Protein AF-A0A933R6A9-F1 (afdb_monomer)

Foldseek 3Di:
DDFPDDAQAQVRQLVQQQPVDPVGVVRDFWGKHQADDDPVSVLWKWWWQFFKWFKWKKFKAPPAQFQDELQRVLCLQLVVDFWQQVGAGLVRHGDPTDGAQEEEEDPRYSSNVLSCVRSPDDPNDPDDHDNPHPDPPPPDSPPHSLLDDQADCPPDDPDPPDSPPVRRRYIYIHIQLSCVQDFDWHDPQDDPPRDDDPDPVDRDPGDTMGMYTYFYDNDPDRNDGHTDAQVCRQVVVRSRMTGMIIMHTQQLWNLDVQRSDDDDRDPDLQTHHDCDDSSVVVHVVSSVSWQQDLVPFDQDPVPRHTVCVVVCVVCVSSVIHGQDQDPRIRIDIDD

Radius of gyration: 21.78 Å; Cα contacts (8 Å, |Δi|>4): 688; chains: 1; bounding box: 50×46×64 Å

Sequence (335 aa):
MFVSATPTGSGAGVDALRVGQAQYNPAIDYARSSSGGNATRLAELTYWGFARDAIAVVTFGTRTNLCITQQQLKDVYSLAITNWNQLVDCTGTPYPAAPIIPWAMNSASGTNASFNAYIAPVSTATNGRKLNPVAPSAAVAPFENDVKPLLADTGPDLIANTADDEENNYIWWISYAAHATYPYVKNGCKDNIGTYSITSGTCTGGTLVTSNLAKVTSTATPTAGILPNPGSINDGTYPIFRTIYHVTRNTDADCRTPAGSSGTCTAGPEVAGTTLGKGGAVREFTEWLCRSSNAQQATNPVTGRNYRVDIGLAIQAEGFQIAPIVNGYRCEIQT

Structure (mmCIF, N/CA/C/O backbone):
data_AF-A0A933R6A9-F1
#
_entry.id   AF-A0A933R6A9-F1
#
loop_
_atom_site.group_PDB
_atom_site.id
_atom_site.type_symbol
_atom_site.label_atom_id
_atom_site.label_alt_id
_atom_site.label_comp_id
_atom_site.label_asym_id
_atom_site.label_entity_id
_atom_site.label_seq_id
_atom_site.pdbx_PDB_ins_code
_atom_site.Cartn_x
_atom_site.Cartn_y
_atom_site.Cartn_z
_atom_site.occupancy
_atom_site.B_iso_or_equiv
_atom_site.auth_seq_id
_atom_site.auth_comp_id
_atom_site.auth_asym_id
_atom_site.auth_atom_id
_atom_site.pdbx_PDB_model_num
ATOM 1 N N . MET A 1 1 ? 13.459 -17.380 -12.713 1.00 38.78 1 MET A N 1
ATOM 2 C CA . MET A 1 1 ? 14.252 -16.416 -11.922 1.00 38.78 1 MET A CA 1
ATOM 3 C C . MET A 1 1 ? 13.977 -16.730 -10.462 1.00 38.78 1 MET A C 1
ATOM 5 O O . MET A 1 1 ? 12.827 -16.635 -10.063 1.00 38.78 1 MET A O 1
ATOM 9 N N . PHE A 1 2 ? 14.962 -17.228 -9.715 1.00 32.34 2 PHE A N 1
ATOM 10 C CA . PHE A 1 2 ? 14.795 -17.528 -8.289 1.00 32.34 2 PHE A CA 1
ATOM 11 C C . PHE A 1 2 ? 15.251 -16.310 -7.483 1.00 32.34 2 PHE A C 1
ATOM 13 O O . PHE A 1 2 ? 16.361 -15.825 -7.694 1.00 32.34 2 PHE A O 1
ATOM 20 N N . VAL A 1 3 ? 14.388 -15.793 -6.608 1.00 46.97 3 VAL A N 1
ATOM 21 C CA . VAL A 1 3 ? 14.706 -14.676 -5.709 1.00 46.97 3 VAL A CA 1
ATOM 22 C C . VAL A 1 3 ? 15.338 -15.276 -4.451 1.00 46.97 3 VAL A C 1
ATOM 24 O O . VAL A 1 3 ? 14.648 -15.923 -3.671 1.00 46.97 3 VAL A O 1
ATOM 27 N N . SER A 1 4 ? 16.656 -15.131 -4.288 1.00 47.66 4 SER A N 1
ATOM 28 C CA . SER A 1 4 ? 17.422 -15.707 -3.167 1.00 47.66 4 SER A CA 1
ATOM 29 C C . SER A 1 4 ? 17.313 -14.893 -1.872 1.00 47.66 4 SER A C 1
ATOM 31 O O . SER A 1 4 ? 17.538 -15.432 -0.791 1.00 47.66 4 SER A O 1
ATOM 33 N N . ALA A 1 5 ? 16.949 -13.612 -1.969 1.00 62.44 5 ALA A N 1
ATOM 34 C CA . ALA A 1 5 ? 16.709 -12.728 -0.836 1.00 62.44 5 ALA A CA 1
ATOM 35 C C . ALA A 1 5 ? 15.711 -11.625 -1.214 1.00 62.44 5 ALA A C 1
ATOM 37 O O . ALA A 1 5 ? 15.778 -11.060 -2.307 1.00 62.44 5 ALA A O 1
ATOM 38 N N . THR A 1 6 ? 14.801 -11.298 -0.296 1.00 67.44 6 THR A N 1
ATOM 39 C CA . THR A 1 6 ? 13.832 -10.204 -0.445 1.00 67.44 6 THR A CA 1
ATOM 40 C C . THR A 1 6 ? 14.209 -9.043 0.475 1.00 67.44 6 THR A C 1
ATOM 42 O O . THR A 1 6 ? 14.450 -9.279 1.662 1.00 67.44 6 THR A O 1
ATOM 45 N N . PRO A 1 7 ? 14.232 -7.791 -0.011 1.00 68.06 7 PRO A N 1
ATOM 46 C CA . PRO A 1 7 ? 14.437 -6.635 0.853 1.00 68.06 7 PRO A CA 1
ATOM 47 C C . PRO A 1 7 ? 13.372 -6.533 1.952 1.00 68.06 7 PRO A C 1
ATOM 49 O O . PRO A 1 7 ? 12.200 -6.815 1.721 1.00 68.06 7 PRO A O 1
ATOM 52 N N . THR A 1 8 ? 13.764 -6.068 3.140 1.00 72.69 8 THR A N 1
ATOM 53 C CA . THR A 1 8 ? 12.897 -5.963 4.333 1.00 72.69 8 THR A CA 1
ATOM 54 C C . THR A 1 8 ? 11.938 -4.762 4.320 1.00 72.69 8 THR A C 1
ATOM 56 O O . THR A 1 8 ? 11.262 -4.489 5.311 1.00 72.69 8 THR A O 1
ATOM 59 N N . GLY A 1 9 ? 11.861 -4.031 3.206 1.00 79.12 9 GLY A N 1
ATOM 60 C CA . GLY A 1 9 ? 10.990 -2.872 3.032 1.00 79.12 9 GLY A CA 1
ATOM 61 C C . GLY A 1 9 ? 11.275 -2.115 1.735 1.00 79.12 9 GLY A C 1
ATOM 62 O O . GLY A 1 9 ? 12.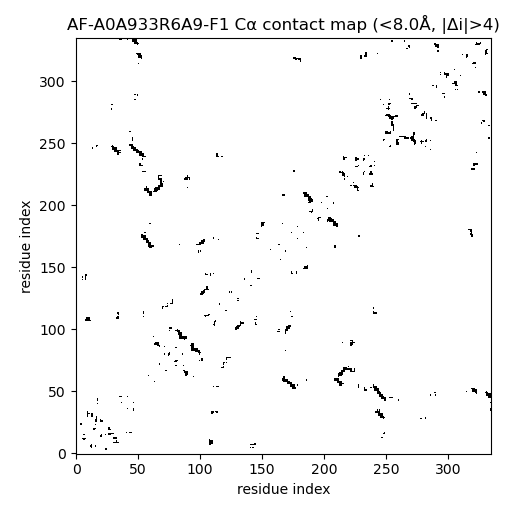305 -2.329 1.090 1.00 79.12 9 GLY A O 1
ATOM 63 N N . SER A 1 10 ? 10.372 -1.199 1.368 1.00 87.25 10 SER A N 1
ATOM 64 C CA . SER A 1 10 ? 10.492 -0.382 0.146 1.00 87.25 10 SER A CA 1
ATOM 65 C C . SER A 1 10 ? 11.802 0.411 0.110 1.00 87.25 10 SER A C 1
ATOM 67 O O . SER A 1 10 ? 12.501 0.397 -0.897 1.00 87.25 10 SER A O 1
ATOM 69 N N . GLY A 1 11 ? 12.185 1.042 1.229 1.00 86.50 11 GLY A N 1
ATOM 70 C CA . GLY A 1 11 ? 13.437 1.797 1.319 1.00 86.50 11 GLY A CA 1
ATOM 71 C C . GLY A 1 11 ? 14.672 0.925 1.087 1.00 86.50 11 GLY A C 1
ATOM 72 O O . GLY A 1 11 ? 15.512 1.275 0.264 1.00 86.50 11 GLY A O 1
ATOM 73 N N . ALA A 1 12 ? 14.736 -0.240 1.739 1.00 85.06 12 ALA A N 1
ATOM 74 C CA . ALA A 1 12 ? 15.847 -1.177 1.588 1.00 85.06 12 ALA A CA 1
ATOM 75 C C . ALA A 1 12 ? 15.957 -1.719 0.155 1.00 85.06 12 ALA A C 1
ATOM 77 O O . ALA A 1 12 ? 17.061 -1.828 -0.367 1.00 85.06 12 ALA A O 1
ATOM 78 N N . GLY A 1 13 ? 14.827 -2.024 -0.496 1.00 88.62 13 GLY A N 1
ATOM 79 C CA . GLY A 1 13 ? 14.814 -2.490 -1.885 1.00 88.62 13 GLY A CA 1
ATOM 80 C C . GLY A 1 13 ? 15.262 -1.413 -2.869 1.00 88.62 13 GLY A C 1
ATOM 81 O O . GLY A 1 13 ? 16.084 -1.672 -3.740 1.00 88.62 13 GLY A O 1
ATOM 82 N N . VAL A 1 14 ? 14.784 -0.182 -2.697 1.00 91.50 14 VAL A N 1
ATOM 83 C CA . VAL A 1 14 ? 15.220 0.955 -3.515 1.00 91.50 14 VAL A CA 1
ATOM 84 C C . VAL A 1 14 ? 16.711 1.235 -3.324 1.00 91.50 14 VAL A C 1
ATOM 86 O O . VAL A 1 14 ? 17.431 1.408 -4.305 1.00 91.50 14 VAL A O 1
ATOM 89 N N . ASP A 1 15 ? 17.204 1.242 -2.085 1.00 89.94 15 ASP A N 1
ATOM 90 C CA . ASP A 1 15 ? 18.621 1.490 -1.819 1.00 89.94 15 ASP A CA 1
ATOM 91 C C . ASP A 1 15 ? 19.497 0.347 -2.348 1.00 89.94 15 ASP A C 1
ATOM 93 O O . ASP A 1 15 ? 20.552 0.608 -2.922 1.00 89.94 15 ASP A O 1
ATOM 97 N N . ALA A 1 16 ? 19.040 -0.905 -2.249 1.00 90.38 16 ALA A N 1
ATOM 98 C CA . ALA A 1 16 ? 19.712 -2.062 -2.833 1.00 90.38 16 ALA A CA 1
ATOM 99 C C . ALA A 1 16 ? 19.869 -1.955 -4.355 1.00 90.38 16 ALA A C 1
ATOM 101 O O . ALA A 1 16 ? 20.940 -2.273 -4.878 1.00 90.38 16 ALA A O 1
ATOM 102 N N . LEU A 1 17 ? 18.834 -1.470 -5.049 1.00 92.38 17 LEU A N 1
ATOM 103 C CA . LEU A 1 17 ? 18.854 -1.245 -6.494 1.00 92.38 17 LEU A CA 1
ATOM 104 C C . LEU A 1 17 ? 19.854 -0.145 -6.859 1.00 92.38 17 LEU A C 1
ATOM 106 O O . LEU A 1 17 ? 20.632 -0.304 -7.805 1.00 92.38 17 LEU A O 1
ATOM 110 N N . ARG A 1 18 ? 19.829 0.942 -6.079 1.00 92.56 18 ARG A N 1
ATOM 111 C CA . ARG A 1 18 ? 20.611 2.162 -6.279 1.00 92.56 18 ARG A CA 1
ATOM 112 C C . ARG A 1 18 ? 22.109 1.945 -6.092 1.00 92.56 18 ARG A C 1
ATOM 114 O O . ARG A 1 18 ? 22.886 2.289 -6.972 1.00 92.56 18 ARG A O 1
ATOM 121 N N . VAL A 1 19 ? 22.515 1.368 -4.957 1.00 88.25 19 VAL A N 1
ATOM 122 C CA . VAL A 1 19 ? 23.942 1.237 -4.603 1.00 88.25 19 VAL A CA 1
ATOM 123 C C . VAL A 1 19 ? 24.539 -0.126 -4.949 1.00 88.25 19 VAL A C 1
ATOM 125 O O . VAL A 1 19 ? 25.729 -0.329 -4.734 1.00 88.25 19 VAL A O 1
ATOM 128 N N . GLY A 1 20 ? 23.734 -1.069 -5.454 1.00 81.44 20 GLY A N 1
ATOM 129 C CA . GLY A 1 20 ? 24.197 -2.417 -5.793 1.00 81.44 20 GLY A CA 1
ATOM 130 C C . GLY A 1 20 ? 24.678 -3.187 -4.562 1.00 81.44 20 GLY A C 1
ATOM 131 O O . GLY A 1 20 ? 25.842 -3.569 -4.472 1.00 81.44 20 GLY A O 1
ATOM 132 N N . GLN A 1 21 ? 23.798 -3.392 -3.577 1.00 76.94 21 GLN A N 1
ATOM 133 C CA . GLN A 1 21 ? 24.194 -4.031 -2.318 1.00 76.94 21 GLN A CA 1
ATOM 134 C C . GLN A 1 21 ? 24.579 -5.507 -2.509 1.00 76.94 21 GLN A C 1
ATOM 136 O O . GLN A 1 21 ? 23.759 -6.318 -2.934 1.00 76.94 21 GLN A O 1
ATOM 141 N N . ALA A 1 22 ? 25.799 -5.863 -2.089 1.00 69.94 22 ALA A N 1
ATOM 142 C CA . ALA A 1 22 ? 26.376 -7.207 -2.226 1.00 69.94 22 ALA A CA 1
ATOM 143 C C . ALA A 1 22 ? 25.563 -8.329 -1.553 1.00 69.94 22 ALA A C 1
ATOM 145 O O . ALA A 1 22 ? 25.694 -9.491 -1.930 1.00 69.94 22 ALA A O 1
ATOM 146 N N . GLN A 1 23 ? 24.718 -7.991 -0.571 1.00 70.31 23 GLN A N 1
ATOM 147 C CA . GLN A 1 23 ? 23.845 -8.956 0.107 1.00 70.31 23 GLN A CA 1
ATOM 148 C C . GLN A 1 23 ? 22.752 -9.539 -0.804 1.00 70.31 23 GLN A C 1
ATOM 150 O O . GLN A 1 23 ? 22.206 -10.595 -0.497 1.00 70.31 23 GLN A O 1
ATOM 155 N N . TYR A 1 24 ? 22.449 -8.887 -1.930 1.00 69.38 24 TYR A N 1
ATOM 156 C CA . TYR A 1 24 ? 21.574 -9.436 -2.961 1.00 69.38 24 TYR A CA 1
ATOM 157 C C . TYR A 1 24 ? 22.454 -9.964 -4.093 1.00 69.38 24 TYR A C 1
ATOM 159 O O . TYR A 1 24 ? 23.029 -9.189 -4.856 1.00 69.38 24 TYR A O 1
ATOM 167 N N . ASN A 1 25 ? 22.599 -11.289 -4.167 1.00 68.69 25 ASN A N 1
ATOM 168 C CA . ASN A 1 25 ? 23.347 -11.965 -5.223 1.00 68.69 25 ASN A CA 1
ATOM 169 C C . ASN A 1 25 ? 22.438 -12.978 -5.956 1.00 68.69 25 ASN A C 1
ATOM 171 O O . ASN A 1 25 ? 21.996 -13.951 -5.330 1.00 68.69 25 ASN A O 1
ATOM 175 N N . PRO A 1 26 ? 22.157 -12.780 -7.261 1.00 73.88 26 PRO A N 1
ATOM 176 C CA . PRO A 1 26 ? 22.602 -11.648 -8.083 1.00 73.88 26 PRO A CA 1
ATOM 177 C C . PRO A 1 26 ? 22.001 -10.313 -7.617 1.00 73.88 26 PRO A C 1
ATOM 179 O O . PRO A 1 26 ? 20.958 -10.292 -6.964 1.00 73.88 26 PRO A O 1
ATOM 182 N N . ALA A 1 27 ? 22.667 -9.206 -7.965 1.00 82.25 27 ALA A N 1
ATOM 183 C CA . ALA A 1 27 ? 22.147 -7.864 -7.712 1.00 82.25 27 ALA A CA 1
ATOM 184 C C . ALA A 1 27 ? 20.741 -7.714 -8.306 1.00 82.25 27 ALA A C 1
ATOM 186 O O . ALA A 1 27 ? 20.456 -8.264 -9.373 1.00 82.25 27 ALA A O 1
ATOM 187 N N . ILE A 1 28 ? 19.878 -6.964 -7.619 1.00 88.38 28 ILE A N 1
ATOM 188 C CA . ILE A 1 28 ? 18.510 -6.743 -8.085 1.00 88.38 28 ILE A CA 1
ATOM 189 C C . ILE A 1 28 ? 18.490 -5.827 -9.315 1.00 88.38 28 ILE A C 1
ATOM 191 O O . ILE A 1 28 ? 19.252 -4.857 -9.412 1.00 88.38 28 ILE A O 1
ATOM 195 N N . ASP A 1 29 ? 17.605 -6.160 -10.251 1.00 91.31 29 ASP A N 1
ATOM 196 C CA . ASP A 1 29 ? 17.470 -5.475 -11.540 1.00 91.31 29 ASP A CA 1
ATOM 197 C C . ASP A 1 29 ? 16.372 -4.392 -11.510 1.00 91.31 29 ASP A C 1
ATOM 199 O O . ASP A 1 29 ? 16.408 -3.435 -12.275 1.00 91.31 29 ASP A O 1
ATOM 203 N N . TYR A 1 30 ? 15.425 -4.505 -10.578 1.00 93.00 30 TYR A N 1
ATOM 204 C CA . TYR A 1 30 ? 14.408 -3.501 -10.268 1.00 93.00 30 TYR A CA 1
ATOM 205 C C . TYR A 1 30 ? 13.968 -3.649 -8.806 1.00 93.00 30 TYR A C 1
ATOM 207 O O . TYR A 1 30 ? 14.282 -4.642 -8.145 1.00 93.00 30 TYR A O 1
ATOM 215 N N . ALA A 1 31 ? 13.220 -2.673 -8.297 1.00 92.50 31 ALA A N 1
ATOM 216 C CA . ALA A 1 31 ? 12.625 -2.714 -6.966 1.00 92.50 31 ALA A CA 1
ATOM 217 C C . ALA A 1 31 ? 11.119 -2.426 -7.019 1.00 92.50 31 ALA A C 1
ATOM 219 O O . ALA A 1 31 ? 10.608 -1.849 -7.976 1.00 92.50 31 ALA A O 1
ATOM 220 N N . ARG A 1 32 ? 10.400 -2.826 -5.968 1.00 91.75 32 ARG A N 1
ATOM 221 C CA . ARG A 1 32 ? 9.026 -2.385 -5.701 1.00 91.75 32 ARG A CA 1
ATOM 222 C C . ARG A 1 32 ? 9.060 -1.394 -4.548 1.00 91.75 32 ARG A C 1
ATOM 224 O O . ARG A 1 32 ? 9.725 -1.652 -3.545 1.00 91.75 32 ARG A O 1
ATOM 231 N N . SER A 1 33 ? 8.317 -0.302 -4.663 1.00 91.56 33 SER A N 1
ATOM 232 C CA . SER A 1 33 ? 8.183 0.681 -3.590 1.00 91.56 33 SER A CA 1
ATOM 233 C C . SER A 1 33 ? 6.729 1.081 -3.403 1.00 91.56 33 SER A C 1
ATOM 235 O O . SER A 1 33 ? 6.029 1.325 -4.375 1.00 91.56 33 SER A O 1
ATOM 237 N N . SER A 1 34 ? 6.269 1.190 -2.162 1.00 91.06 34 SER A N 1
ATOM 238 C CA . SER A 1 34 ? 4.959 1.769 -1.838 1.00 91.06 34 SER A CA 1
ATOM 239 C C . SER A 1 34 ? 5.055 3.240 -1.410 1.00 91.06 34 SER A C 1
ATOM 241 O O . SER A 1 34 ? 4.106 3.798 -0.865 1.00 91.06 34 SER A O 1
ATOM 243 N N . SER A 1 35 ? 6.234 3.841 -1.573 1.00 89.19 35 SER A N 1
ATOM 244 C CA . SER A 1 35 ? 6.516 5.250 -1.310 1.00 89.19 35 SER A CA 1
ATOM 245 C C . SER A 1 35 ? 7.206 5.871 -2.519 1.00 89.19 35 SER A C 1
ATOM 247 O O . SER A 1 35 ? 8.040 5.215 -3.151 1.00 89.19 35 SER A O 1
ATOM 249 N N . GLY A 1 36 ? 6.910 7.136 -2.802 1.00 90.69 36 GLY A N 1
ATOM 250 C CA . GLY A 1 36 ? 7.624 7.881 -3.832 1.00 90.69 36 GLY A CA 1
ATOM 251 C C . GLY A 1 36 ? 9.112 8.077 -3.508 1.00 90.69 36 GLY A C 1
ATOM 252 O O . GLY A 1 36 ? 9.545 7.972 -2.355 1.00 90.69 36 GLY A O 1
ATOM 253 N N . GLY A 1 37 ? 9.902 8.367 -4.538 1.00 90.19 37 GLY A N 1
ATOM 254 C CA . GLY A 1 37 ? 11.287 8.802 -4.428 1.00 90.19 37 GLY A CA 1
ATOM 255 C C . GLY A 1 37 ? 11.395 10.216 -3.858 1.00 90.19 37 GLY A C 1
ATOM 256 O O . GLY A 1 37 ? 10.521 11.056 -4.063 1.00 90.19 37 GLY A O 1
ATOM 257 N N . ASN A 1 38 ? 12.484 10.478 -3.135 1.00 90.94 38 ASN A N 1
ATOM 258 C CA . ASN A 1 38 ? 12.917 11.836 -2.799 1.00 90.94 38 ASN A CA 1
ATOM 259 C C . ASN A 1 38 ? 13.821 12.391 -3.916 1.00 90.94 38 ASN A C 1
ATOM 261 O O . ASN A 1 38 ? 14.215 11.644 -4.809 1.00 90.94 38 ASN A O 1
ATOM 265 N N . ALA A 1 39 ? 14.202 13.670 -3.839 1.00 90.12 39 ALA A N 1
ATOM 266 C CA . ALA A 1 39 ? 15.017 14.323 -4.871 1.00 90.12 39 ALA A CA 1
ATOM 267 C C . ALA A 1 39 ? 16.311 13.555 -5.215 1.00 90.12 39 ALA A C 1
ATOM 269 O O . ALA A 1 39 ? 16.644 13.401 -6.386 1.00 90.12 39 ALA A O 1
ATOM 270 N N . THR A 1 40 ? 17.011 13.011 -4.213 1.00 91.12 40 THR A N 1
ATOM 271 C CA . THR A 1 40 ? 18.221 12.201 -4.430 1.00 91.12 40 THR A CA 1
ATOM 272 C C . THR A 1 40 ? 17.919 10.922 -5.210 1.00 91.12 40 THR A C 1
ATOM 274 O O . THR A 1 40 ? 18.627 10.592 -6.151 1.00 91.12 40 THR A O 1
ATOM 277 N N . ARG A 1 41 ? 16.855 10.198 -4.848 1.00 92.50 41 ARG A N 1
ATOM 278 C CA . ARG A 1 41 ? 16.468 8.954 -5.530 1.00 92.50 41 ARG A CA 1
ATOM 279 C C . ARG A 1 41 ? 15.942 9.215 -6.938 1.00 92.50 41 ARG A C 1
ATOM 281 O O . ARG A 1 41 ? 16.262 8.439 -7.825 1.00 92.50 41 ARG A O 1
ATOM 288 N N . LEU A 1 42 ? 15.186 10.290 -7.150 1.00 91.19 42 LEU A N 1
ATOM 289 C CA . LEU A 1 42 ? 14.643 10.663 -8.465 1.00 91.19 42 LEU A CA 1
ATOM 290 C C . LEU A 1 42 ? 15.732 11.120 -9.451 1.00 91.19 42 LEU A C 1
ATOM 292 O O . LEU A 1 42 ? 15.557 11.025 -10.664 1.00 91.19 42 LEU A O 1
ATOM 296 N N . ALA A 1 43 ? 16.894 11.554 -8.953 1.00 90.44 43 ALA A N 1
ATOM 297 C CA . ALA A 1 43 ? 18.050 11.827 -9.803 1.00 90.44 43 ALA A CA 1
ATOM 298 C C . ALA A 1 43 ? 18.669 10.549 -10.410 1.00 90.44 43 ALA A C 1
ATOM 300 O O . ALA A 1 43 ? 19.255 10.610 -11.488 1.00 90.44 43 ALA A O 1
ATOM 301 N N . GLU A 1 44 ? 18.533 9.397 -9.742 1.00 92.50 44 GLU A N 1
ATOM 302 C CA . GLU A 1 44 ? 19.213 8.136 -10.094 1.00 92.50 44 GLU A CA 1
ATOM 303 C C . GLU A 1 44 ? 18.250 7.033 -10.572 1.00 92.50 44 GLU A C 1
ATOM 305 O O . GLU A 1 44 ? 18.658 6.072 -11.222 1.00 92.50 44 GLU A O 1
ATOM 310 N N . LEU A 1 45 ? 16.967 7.138 -10.236 1.00 94.81 45 LEU A N 1
ATOM 311 C CA . LEU A 1 45 ? 15.972 6.090 -10.428 1.00 94.81 45 LEU A CA 1
ATOM 312 C C . LEU A 1 45 ? 14.685 6.669 -11.008 1.00 94.81 45 LEU A C 1
ATOM 314 O O . LEU A 1 45 ? 14.326 7.812 -10.726 1.00 94.81 45 LEU A O 1
ATOM 318 N N . THR A 1 46 ? 13.945 5.833 -11.726 1.00 94.38 46 THR A N 1
ATOM 319 C CA . THR A 1 46 ? 12.628 6.172 -12.270 1.00 94.38 46 THR A CA 1
ATOM 320 C C . THR A 1 46 ? 11.552 5.366 -11.543 1.00 94.38 46 THR A C 1
ATOM 322 O O . THR A 1 46 ? 11.714 4.170 -11.299 1.00 94.38 46 THR A O 1
ATOM 325 N N . TYR A 1 47 ? 10.466 6.035 -11.147 1.00 94.62 47 TYR A N 1
ATOM 326 C CA . TYR A 1 47 ? 9.367 5.465 -10.363 1.00 94.62 47 TYR A CA 1
ATOM 327 C C . TYR A 1 47 ? 8.114 5.366 -11.232 1.00 94.62 47 TYR A C 1
ATOM 329 O O . TYR A 1 47 ? 7.485 6.373 -11.551 1.00 94.62 47 TYR A O 1
ATOM 337 N N . TRP A 1 48 ? 7.739 4.138 -11.579 1.00 94.25 48 TRP A N 1
ATOM 338 C CA . TRP A 1 48 ? 6.614 3.811 -12.450 1.00 94.25 48 TRP A CA 1
ATOM 339 C C . TRP A 1 48 ? 5.431 3.321 -11.616 1.00 94.25 48 TRP A C 1
ATOM 341 O O . TRP A 1 48 ? 5.383 2.159 -11.207 1.00 94.25 48 TRP A O 1
ATOM 351 N N . GLY A 1 49 ? 4.484 4.206 -11.314 1.00 94.19 49 GLY A N 1
ATOM 352 C CA . GLY A 1 49 ? 3.294 3.885 -10.530 1.00 94.19 49 GLY A CA 1
ATOM 353 C C . GLY A 1 49 ? 2.340 2.977 -11.297 1.00 94.19 49 GLY A C 1
ATOM 354 O O . GLY A 1 49 ? 1.520 3.474 -12.058 1.00 94.19 49 GLY A O 1
ATOM 355 N N . PHE A 1 50 ? 2.444 1.659 -11.124 1.00 93.00 50 PHE A N 1
ATOM 356 C CA . PHE A 1 50 ? 1.708 0.669 -11.928 1.00 93.00 50 PHE A CA 1
ATOM 357 C C . PHE A 1 50 ? 0.408 0.186 -11.269 1.00 93.00 50 PHE A C 1
ATOM 359 O O . PHE A 1 50 ? -0.474 -0.361 -11.938 1.00 93.00 50 PHE A O 1
ATOM 366 N N . ALA A 1 51 ? 0.287 0.374 -9.956 1.00 95.06 51 ALA A N 1
ATOM 367 C CA . ALA A 1 51 ? -0.871 -0.022 -9.172 1.00 95.06 51 ALA A CA 1
ATOM 368 C C . ALA A 1 51 ? -1.149 0.987 -8.050 1.00 95.06 51 ALA A C 1
ATOM 370 O O . ALA A 1 51 ? -0.324 1.844 -7.732 1.00 95.06 51 ALA A O 1
ATOM 371 N N . ARG A 1 52 ? -2.323 0.871 -7.442 1.00 95.06 52 ARG A N 1
ATOM 372 C CA . ARG A 1 52 ? -2.772 1.612 -6.270 1.00 95.06 52 ARG A CA 1
ATOM 373 C C . ARG A 1 52 ? -3.145 0.643 -5.163 1.00 95.06 52 ARG A C 1
ATOM 375 O O . ARG A 1 52 ? -3.604 -0.470 -5.409 1.00 95.06 52 ARG A O 1
ATOM 382 N N . ASP A 1 53 ? -2.957 1.098 -3.942 1.00 95.75 53 ASP A N 1
ATOM 383 C CA . ASP A 1 53 ? -3.346 0.406 -2.723 1.00 95.75 53 ASP A CA 1
ATOM 384 C C . ASP A 1 53 ? -3.947 1.424 -1.750 1.00 95.75 53 ASP A C 1
ATOM 386 O O . ASP A 1 53 ? -3.781 2.635 -1.917 1.00 95.75 53 ASP A O 1
ATOM 390 N N . ALA A 1 54 ? -4.612 0.938 -0.712 1.00 95.62 54 ALA A N 1
ATOM 391 C CA . ALA A 1 54 ? -5.013 1.740 0.433 1.00 95.62 54 ALA A CA 1
ATOM 392 C C . ALA A 1 54 ? -4.307 1.283 1.702 1.00 95.62 54 ALA A C 1
ATOM 394 O O . ALA A 1 54 ? -3.867 0.144 1.820 1.00 95.62 54 ALA A O 1
ATOM 395 N N . ILE A 1 55 ? -4.244 2.182 2.677 1.00 94.75 55 ILE A N 1
ATOM 396 C CA . ILE A 1 55 ? -3.967 1.822 4.059 1.00 94.75 55 ILE A CA 1
ATOM 397 C C . ILE A 1 55 ? -5.308 1.629 4.760 1.00 94.75 55 ILE A C 1
ATOM 399 O O . ILE A 1 55 ? -5.995 2.591 5.112 1.00 94.75 55 ILE A O 1
ATOM 403 N N . ALA A 1 56 ? -5.702 0.375 4.926 1.00 94.88 56 ALA A N 1
ATOM 404 C CA . ALA A 1 56 ? -6.863 0.005 5.711 1.00 94.88 56 ALA A CA 1
ATOM 405 C C . ALA A 1 56 ? -6.578 0.245 7.195 1.00 94.88 56 ALA A C 1
ATOM 407 O O . ALA A 1 56 ? -5.532 -0.159 7.696 1.00 94.88 56 ALA A O 1
ATOM 408 N N . VAL A 1 57 ? -7.522 0.866 7.900 1.00 94.88 57 VAL A N 1
ATOM 409 C CA . VAL A 1 57 ? -7.537 0.893 9.367 1.00 94.88 57 VAL A CA 1
ATOM 410 C C . VAL A 1 57 ? -8.382 -0.278 9.843 1.00 94.88 57 VAL A C 1
ATOM 412 O O . VAL A 1 57 ? -9.484 -0.502 9.340 1.00 94.88 57 VAL A O 1
ATOM 415 N N . VAL A 1 58 ? -7.856 -1.028 10.803 1.00 92.62 58 VAL A N 1
ATOM 416 C CA . VAL A 1 58 ? -8.413 -2.301 11.245 1.00 92.62 58 VAL A CA 1
ATOM 417 C C . VAL A 1 58 ? -8.622 -2.287 12.753 1.00 92.62 58 VAL A C 1
ATOM 419 O O . VAL A 1 58 ? -7.726 -1.924 13.515 1.00 92.62 58 VAL A O 1
ATOM 422 N N . THR A 1 59 ? -9.802 -2.713 13.182 1.00 91.81 59 THR A N 1
ATOM 423 C CA . THR A 1 59 ? -10.141 -3.021 14.578 1.00 91.81 59 THR A CA 1
ATOM 424 C C . THR A 1 59 ? -10.415 -4.515 14.724 1.00 91.81 59 THR A C 1
ATOM 426 O O . THR A 1 59 ? -10.484 -5.236 13.729 1.00 91.81 59 THR A O 1
ATOM 429 N N . PHE A 1 60 ? -10.572 -5.004 15.953 1.00 86.12 60 PHE A N 1
ATOM 430 C CA . PHE A 1 60 ? -10.728 -6.435 16.219 1.00 86.12 60 PHE A CA 1
ATOM 431 C C . PHE A 1 60 ? -11.989 -6.755 17.026 1.00 86.12 60 PHE A C 1
ATOM 433 O O . PHE A 1 60 ? -12.467 -5.952 17.833 1.00 86.12 60 PHE A O 1
ATOM 440 N N . GLY A 1 61 ? -12.537 -7.945 16.784 1.00 84.88 61 GLY A N 1
ATOM 441 C CA . GLY A 1 61 ? -13.635 -8.522 17.551 1.00 84.88 61 GLY A CA 1
ATOM 442 C C . GLY A 1 61 ? -14.962 -7.804 17.362 1.00 84.88 61 GLY A C 1
ATOM 443 O O . GLY A 1 61 ? -15.422 -7.618 16.239 1.00 84.88 61 GLY A O 1
ATOM 444 N N . THR A 1 62 ? -15.601 -7.397 18.460 1.00 87.44 62 THR A N 1
ATOM 445 C CA . THR A 1 62 ? -16.946 -6.789 18.435 1.00 87.44 62 THR A CA 1
ATOM 446 C C . THR A 1 62 ? -16.962 -5.329 17.974 1.00 87.44 62 THR A C 1
ATOM 448 O O . THR A 1 62 ? -18.032 -4.757 17.759 1.00 87.44 62 THR A O 1
ATOM 451 N N . ARG A 1 63 ? -15.791 -4.710 17.780 1.00 90.94 63 ARG A N 1
ATOM 452 C CA . ARG A 1 63 ? -15.658 -3.312 17.349 1.00 90.94 63 ARG A CA 1
ATOM 453 C C . ARG A 1 63 ? -15.854 -3.179 15.849 1.00 90.94 63 ARG A C 1
ATOM 455 O O . ARG A 1 63 ? -14.894 -3.088 15.090 1.00 90.94 63 ARG A O 1
ATOM 462 N N . THR A 1 64 ? -17.111 -3.183 15.435 1.00 93.31 64 THR A N 1
ATOM 463 C CA . THR A 1 64 ? -17.534 -3.053 14.037 1.00 93.31 64 THR A CA 1
ATOM 464 C C . THR A 1 64 ? -17.999 -1.629 13.736 1.00 93.31 64 THR A C 1
ATOM 466 O O . THR A 1 64 ? -18.299 -0.869 14.654 1.00 93.31 64 THR A O 1
ATOM 469 N N . ASN A 1 65 ? -18.071 -1.260 12.451 1.00 94.81 65 ASN A N 1
ATOM 470 C CA . ASN A 1 65 ? -18.638 0.015 11.984 1.00 94.81 65 ASN A CA 1
ATOM 471 C C . ASN A 1 65 ? -17.967 1.279 12.569 1.00 94.81 65 ASN A C 1
ATOM 473 O O . ASN A 1 65 ? -18.626 2.305 12.739 1.00 94.81 65 ASN A O 1
ATOM 477 N N . LEU A 1 66 ? -16.662 1.218 12.859 1.00 96.38 66 LEU A N 1
ATOM 478 C CA . LEU A 1 66 ? -15.903 2.394 13.291 1.00 96.38 66 LEU A CA 1
ATOM 479 C C . LEU A 1 66 ? -15.867 3.399 12.146 1.00 96.38 66 LEU A C 1
ATOM 481 O O . LEU A 1 66 ? -15.455 3.049 11.042 1.00 96.38 66 LEU A O 1
ATOM 485 N N . CYS A 1 67 ? -16.251 4.641 12.419 1.00 95.75 67 CYS A N 1
ATOM 486 C CA . CYS A 1 67 ? -15.929 5.762 11.557 1.00 95.75 67 CYS A CA 1
ATOM 487 C C . CYS A 1 67 ? -14.942 6.665 12.287 1.00 95.75 67 CYS A C 1
ATOM 489 O O . CYS A 1 67 ? -15.202 7.106 13.403 1.00 95.75 67 CYS A O 1
ATOM 491 N N . ILE A 1 68 ? -13.805 6.936 11.658 1.00 96.62 68 ILE A N 1
ATOM 492 C CA . ILE A 1 68 ? -12.714 7.663 12.296 1.00 96.62 68 ILE A CA 1
ATOM 493 C C . ILE A 1 68 ? -12.187 8.767 11.381 1.00 96.62 68 ILE A C 1
ATOM 495 O O . ILE A 1 68 ? -12.016 8.577 10.173 1.00 96.62 68 ILE A O 1
ATOM 499 N N . THR A 1 69 ? -11.961 9.947 11.953 1.00 96.38 69 THR A N 1
ATOM 500 C CA . THR A 1 69 ? -11.344 11.069 11.238 1.00 96.38 69 THR A CA 1
ATOM 501 C C . THR A 1 69 ? -9.821 10.947 11.241 1.00 96.38 69 THR A C 1
ATOM 503 O O . THR A 1 69 ? -9.232 10.275 12.092 1.00 96.38 69 THR A O 1
ATOM 506 N N . GLN A 1 70 ? -9.159 11.665 10.333 1.00 95.06 70 GLN A N 1
ATOM 507 C CA . GLN A 1 70 ? -7.700 11.826 10.344 1.00 95.06 70 GLN A CA 1
ATOM 508 C C . GLN A 1 70 ? -7.170 12.284 11.715 1.00 95.06 70 GLN A C 1
ATOM 510 O O . GLN A 1 70 ? -6.177 11.750 12.208 1.00 95.06 70 GLN A O 1
ATOM 515 N N . GLN A 1 71 ? -7.846 13.253 12.344 1.00 94.81 71 GLN A N 1
ATOM 516 C CA . GLN A 1 71 ? -7.438 13.797 13.638 1.00 94.81 71 GLN A CA 1
ATOM 517 C C . GLN A 1 71 ? -7.611 12.768 14.760 1.00 94.81 71 GLN A C 1
ATOM 519 O O . GLN A 1 71 ? -6.694 12.585 15.549 1.00 94.81 71 GLN A O 1
ATOM 524 N N . GLN A 1 72 ? -8.724 12.030 14.797 1.00 96.25 72 GLN A N 1
ATOM 525 C CA . GLN A 1 72 ? -8.916 10.966 15.789 1.00 96.25 72 GLN A CA 1
ATOM 526 C C . GLN A 1 72 ? -7.894 9.836 15.624 1.00 96.25 72 GLN A C 1
ATOM 528 O O . GLN A 1 72 ? -7.390 9.328 16.620 1.00 96.25 72 GLN A O 1
ATOM 533 N N . LEU A 1 73 ? -7.545 9.463 14.386 1.00 94.94 73 LEU A N 1
ATOM 534 C CA . LEU A 1 73 ? -6.453 8.517 14.135 1.00 94.94 73 LEU A CA 1
ATOM 535 C C . LEU A 1 73 ? -5.129 9.044 14.689 1.00 94.94 73 LEU A C 1
ATOM 537 O O . LEU A 1 73 ? -4.437 8.328 15.409 1.00 94.94 73 LEU A O 1
ATOM 541 N N . LYS A 1 74 ? -4.789 10.304 14.405 1.00 92.50 74 LYS A N 1
ATOM 542 C CA . LYS A 1 74 ? -3.604 10.948 14.977 1.00 92.50 74 LYS A CA 1
ATOM 543 C C . LYS A 1 74 ? -3.635 10.931 16.506 1.00 92.50 74 LYS A C 1
ATOM 545 O O . LYS A 1 74 ? -2.621 10.617 17.117 1.00 92.50 74 LYS A O 1
ATOM 550 N N . ASP A 1 75 ? -4.779 11.224 17.114 1.00 93.44 75 ASP A N 1
ATOM 551 C CA . ASP A 1 75 ? -4.950 11.273 18.567 1.00 93.44 75 ASP A CA 1
ATOM 552 C C . ASP A 1 75 ? -4.851 9.891 19.222 1.00 93.44 75 ASP A C 1
ATOM 554 O O . ASP A 1 75 ? -4.301 9.761 20.312 1.00 93.44 75 ASP A O 1
ATOM 558 N N . VAL A 1 76 ? -5.312 8.837 18.547 1.00 92.06 76 VAL A N 1
ATOM 559 C CA . VAL A 1 76 ? -5.094 7.446 18.967 1.00 92.06 76 VAL A CA 1
ATOM 560 C C . VAL A 1 76 ? -3.601 7.107 18.963 1.00 92.06 76 VAL A C 1
ATOM 562 O O . VAL A 1 76 ? -3.080 6.579 19.944 1.00 92.06 76 VAL A O 1
ATOM 565 N N . TYR A 1 77 ? -2.891 7.435 17.880 1.00 89.00 77 TYR A N 1
ATOM 566 C CA . TYR A 1 77 ? -1.469 7.110 17.725 1.00 89.00 77 TYR A CA 1
ATOM 567 C C . TYR A 1 77 ? -0.523 8.066 18.478 1.00 89.00 77 TYR A C 1
ATOM 569 O O . TYR A 1 77 ? 0.639 7.723 18.688 1.00 89.00 77 TYR A O 1
ATOM 577 N N . SER A 1 78 ? -1.011 9.225 18.934 1.00 86.81 78 SER A N 1
ATOM 578 C CA . SER A 1 78 ? -0.318 10.143 19.853 1.00 86.81 78 SER A CA 1
ATOM 579 C C . SER A 1 78 ? -0.636 9.885 21.328 1.00 86.81 78 SER A C 1
ATOM 581 O O . SER A 1 78 ? -0.049 10.529 22.197 1.00 86.81 78 SER A O 1
ATOM 583 N N . LEU A 1 79 ? -1.547 8.944 21.609 1.00 87.31 79 LEU A N 1
ATOM 584 C CA . LEU A 1 79 ? -2.077 8.629 22.939 1.00 87.31 79 LEU A CA 1
ATOM 585 C C . LEU A 1 79 ? -2.883 9.771 23.592 1.00 87.31 79 LEU A C 1
ATOM 587 O O . LEU A 1 79 ? -3.039 9.795 24.811 1.00 87.31 79 LEU A O 1
ATOM 591 N N . ALA A 1 80 ? -3.434 10.699 22.807 1.00 90.81 80 ALA A N 1
ATOM 592 C CA . ALA A 1 80 ? -4.433 11.663 23.277 1.00 90.81 80 ALA A CA 1
ATOM 593 C C . ALA A 1 80 ? -5.831 11.024 23.424 1.00 90.81 80 ALA A C 1
ATOM 595 O O . ALA A 1 80 ? -6.583 11.356 24.343 1.00 90.81 80 ALA A O 1
ATOM 596 N N . ILE A 1 81 ? -6.163 10.058 22.561 1.00 94.06 81 ILE A N 1
ATOM 597 C CA . ILE A 1 81 ? -7.318 9.167 22.704 1.00 94.06 81 ILE A CA 1
ATOM 598 C C . ILE A 1 81 ? -6.802 7.800 23.158 1.00 94.06 81 ILE A C 1
ATOM 600 O O . ILE A 1 81 ? -6.043 7.142 22.452 1.00 94.06 81 ILE A O 1
ATOM 604 N N . THR A 1 82 ? -7.206 7.369 24.351 1.00 92.94 82 THR A N 1
ATOM 605 C CA . THR A 1 82 ? -6.686 6.146 24.992 1.00 92.94 82 THR A CA 1
ATOM 606 C C . THR A 1 82 ? -7.772 5.159 25.399 1.00 92.94 82 THR A C 1
ATOM 608 O O . THR A 1 82 ? -7.440 4.051 25.837 1.00 92.94 82 THR A O 1
ATOM 611 N N . ASN A 1 83 ? -9.045 5.534 25.244 1.00 94.38 83 ASN A N 1
ATOM 612 C CA . ASN A 1 83 ? -10.210 4.725 25.569 1.00 94.38 83 ASN A CA 1
ATOM 613 C C . ASN A 1 83 ? -11.227 4.712 24.418 1.00 94.38 83 ASN A C 1
ATOM 615 O O . ASN A 1 83 ? -11.499 5.736 23.793 1.00 94.38 83 ASN A O 1
ATOM 619 N N . TRP A 1 84 ? -11.810 3.545 24.154 1.00 95.88 84 TRP A N 1
ATOM 620 C CA . TRP A 1 84 ? -12.767 3.322 23.073 1.00 95.88 84 TRP A CA 1
ATOM 621 C C . TRP A 1 84 ? -14.036 4.162 23.196 1.00 95.88 84 TRP A C 1
ATOM 623 O O . TRP A 1 84 ? -14.570 4.571 22.171 1.00 95.88 84 TRP A O 1
ATOM 633 N N . ASN A 1 85 ? -14.478 4.505 24.408 1.00 96.69 85 ASN A N 1
ATOM 634 C CA . ASN A 1 85 ? -15.645 5.374 24.597 1.00 96.69 85 ASN A CA 1
ATOM 635 C C . ASN A 1 85 ? -15.422 6.841 24.178 1.00 96.69 85 ASN A C 1
ATOM 637 O O . ASN A 1 85 ? -16.370 7.623 24.178 1.00 96.69 85 ASN A O 1
ATOM 641 N N . GLN A 1 86 ? -14.191 7.221 23.820 1.00 97.50 86 GLN A N 1
ATOM 642 C CA . GLN A 1 86 ? -13.866 8.514 23.205 1.00 97.50 86 GLN A CA 1
ATOM 643 C C . GLN A 1 86 ? -14.051 8.494 21.677 1.00 97.50 86 GLN A C 1
ATOM 645 O O . GLN A 1 86 ? -13.959 9.534 21.025 1.00 97.50 86 GLN A O 1
ATOM 650 N N . LEU A 1 87 ? -14.282 7.312 21.100 1.00 96.62 87 LEU A N 1
ATOM 651 C CA . LEU A 1 87 ? -14.602 7.103 19.696 1.00 96.62 87 LEU A CA 1
ATOM 652 C C . LEU A 1 87 ? -16.070 6.699 19.562 1.00 96.62 87 LEU A C 1
ATOM 654 O O . LEU A 1 87 ? -16.675 6.143 20.481 1.00 96.62 87 LEU A O 1
ATOM 658 N N . VAL A 1 88 ? -16.629 6.959 18.386 1.00 95.88 88 VAL A N 1
ATOM 659 C CA . VAL A 1 88 ? -18.007 6.611 18.039 1.00 95.88 88 VAL A CA 1
ATOM 660 C C . VAL A 1 88 ? -18.023 5.727 16.803 1.00 95.88 88 VAL A C 1
ATOM 662 O O . VAL A 1 88 ? -17.110 5.772 15.976 1.00 95.88 88 VAL A O 1
ATOM 665 N N . ASP A 1 89 ? -19.064 4.921 16.667 1.00 95.12 89 ASP A N 1
ATOM 666 C CA . ASP A 1 89 ? -19.362 4.263 15.405 1.00 95.12 89 ASP A CA 1
ATOM 667 C C . ASP A 1 89 ? -19.901 5.274 14.371 1.00 95.12 89 ASP A C 1
ATOM 669 O O . ASP A 1 89 ? -20.122 6.456 14.653 1.00 95.12 89 ASP A O 1
ATOM 673 N N . CYS A 1 90 ? -20.162 4.813 13.150 1.00 92.62 90 CYS A N 1
ATOM 674 C CA . CYS A 1 90 ? -20.690 5.671 12.087 1.00 92.62 90 CYS A CA 1
ATOM 675 C C . CYS A 1 90 ? -22.097 6.246 12.345 1.00 92.62 90 CYS A C 1
ATOM 677 O O . CYS A 1 90 ? -22.552 7.083 11.569 1.00 92.62 90 CYS A O 1
ATOM 679 N N . THR A 1 91 ? -22.799 5.800 13.391 1.00 94.44 91 THR A N 1
ATOM 680 C CA . THR A 1 91 ? -24.104 6.342 13.810 1.00 94.44 91 THR A CA 1
ATOM 681 C C . THR A 1 91 ? -23.973 7.420 14.887 1.00 94.44 91 THR A C 1
ATOM 683 O O . THR A 1 91 ? -24.965 8.049 15.247 1.00 94.44 91 THR A O 1
ATOM 686 N N . GLY A 1 92 ? -22.754 7.665 15.382 1.00 93.75 92 GLY A N 1
ATOM 687 C CA . GLY A 1 92 ? -22.490 8.575 16.493 1.00 93.75 92 GLY A CA 1
ATOM 688 C C . GLY A 1 92 ? -22.616 7.918 17.869 1.00 93.75 92 GLY A C 1
ATOM 689 O O . GLY A 1 92 ? -22.553 8.622 18.876 1.00 93.75 92 GLY A O 1
ATOM 690 N N . THR A 1 93 ? -22.769 6.592 17.936 1.00 95.50 93 THR A N 1
ATOM 691 C CA . THR A 1 93 ? -22.869 5.855 19.199 1.00 95.50 93 THR A CA 1
ATOM 692 C C . THR A 1 93 ? -21.468 5.592 19.762 1.00 95.50 93 THR A C 1
ATOM 694 O O . THR A 1 93 ? -20.655 4.976 19.070 1.00 95.50 93 THR A O 1
ATOM 697 N N . PRO A 1 94 ? -21.147 6.026 20.998 1.00 96.50 94 PRO A N 1
ATOM 698 C CA . PRO A 1 94 ? -19.861 5.722 21.624 1.00 96.50 94 PRO A CA 1
ATOM 699 C C . PRO A 1 94 ? -19.654 4.219 21.831 1.00 96.50 94 PRO A C 1
ATOM 701 O O . PRO A 1 94 ? -20.588 3.505 22.203 1.00 96.50 94 PRO A O 1
ATOM 704 N N . TYR A 1 95 ? -18.423 3.737 21.655 1.00 95.69 95 TYR A N 1
ATOM 705 C CA . TYR A 1 95 ? -18.093 2.353 22.011 1.00 95.69 95 TYR A CA 1
ATOM 706 C C . TYR A 1 95 ? -18.079 2.144 23.538 1.00 95.69 95 TYR A C 1
ATOM 708 O O . TYR A 1 95 ? -17.882 3.099 24.296 1.00 95.69 95 TYR A O 1
ATOM 716 N N . PRO A 1 96 ? -18.233 0.896 24.026 1.00 94.44 96 PRO A N 1
ATOM 717 C CA . PRO A 1 96 ? -18.036 0.580 25.438 1.00 94.44 96 PRO A CA 1
ATOM 718 C C . PRO A 1 96 ? -16.649 1.001 25.943 1.00 94.44 96 PRO A C 1
ATOM 720 O O . PRO A 1 96 ? -15.654 0.914 25.217 1.00 94.44 96 PRO A O 1
ATOM 723 N N . ALA A 1 97 ? -16.587 1.437 27.204 1.00 94.31 97 ALA A N 1
ATOM 724 C CA . ALA A 1 97 ? -15.346 1.872 27.833 1.00 94.31 97 ALA A CA 1
ATOM 725 C C . ALA A 1 97 ? -14.342 0.716 27.927 1.00 94.31 97 ALA A C 1
ATOM 727 O O . ALA A 1 97 ? -14.624 -0.313 28.533 1.00 94.31 97 ALA A O 1
ATOM 728 N N . ALA A 1 98 ? -13.169 0.910 27.333 1.00 89.50 98 ALA A N 1
ATOM 729 C CA . ALA A 1 98 ? -12.078 -0.056 27.296 1.00 89.50 98 ALA A CA 1
ATOM 730 C C . ALA A 1 98 ? -10.803 0.624 26.773 1.00 89.50 98 ALA A C 1
ATOM 732 O O . ALA A 1 98 ? -10.906 1.561 25.976 1.00 89.50 98 ALA A O 1
ATOM 733 N N . PRO A 1 99 ? -9.601 0.181 27.172 1.00 90.25 99 PRO A N 1
ATOM 734 C CA . PRO A 1 99 ? -8.360 0.768 26.679 1.00 90.25 99 PRO A CA 1
ATOM 735 C C . PRO A 1 99 ? -8.189 0.551 25.166 1.00 90.25 99 PRO A C 1
ATOM 737 O O . PRO A 1 99 ? -8.567 -0.485 24.627 1.00 90.25 99 PRO A O 1
ATOM 740 N N . ILE A 1 100 ? -7.605 1.533 24.476 1.00 88.38 100 ILE A N 1
ATOM 741 C CA . ILE A 1 100 ? -7.149 1.405 23.085 1.00 88.38 100 ILE A CA 1
ATOM 742 C C . ILE A 1 100 ? -5.678 0.995 23.069 1.00 88.38 100 ILE A C 1
ATOM 744 O O . ILE A 1 100 ? -4.848 1.592 23.765 1.00 88.38 100 ILE A O 1
ATOM 748 N N . ILE A 1 101 ? -5.355 0.014 22.228 1.00 84.19 101 ILE A N 1
ATOM 749 C CA . ILE A 1 101 ? -3.992 -0.474 22.011 1.00 84.19 101 ILE A CA 1
ATOM 750 C C . ILE A 1 101 ? -3.615 -0.200 20.551 1.00 84.19 101 ILE A C 1
ATOM 752 O O . ILE A 1 101 ? -3.944 -1.003 19.672 1.00 84.19 101 ILE A O 1
ATOM 756 N N . PRO A 1 102 ? -2.971 0.947 20.259 1.00 85.62 102 PRO A N 1
ATOM 757 C CA . PRO A 1 102 ? -2.520 1.248 18.909 1.00 85.62 102 PRO A CA 1
ATOM 758 C C . PRO A 1 102 ? -1.308 0.385 18.554 1.00 85.62 102 PRO A C 1
ATOM 760 O O . PRO A 1 102 ? -0.288 0.413 19.242 1.00 85.62 102 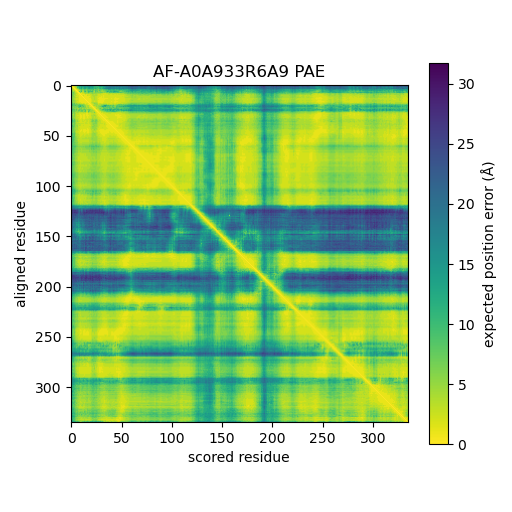PRO A O 1
ATOM 763 N N . TRP A 1 103 ? -1.407 -0.359 17.456 1.00 80.12 103 TRP A N 1
ATOM 764 C CA . TRP A 1 103 ? -0.303 -1.132 16.895 1.00 80.12 103 TRP A CA 1
ATOM 765 C C . TRP A 1 103 ? 0.260 -0.426 15.663 1.00 80.12 103 TRP A C 1
ATOM 767 O O . TRP A 1 103 ? -0.498 0.038 14.807 1.00 80.12 103 TRP A O 1
ATOM 777 N N . ALA A 1 104 ? 1.585 -0.341 15.565 1.00 76.88 104 ALA A N 1
ATOM 778 C CA . ALA A 1 104 ? 2.286 0.286 14.447 1.00 76.88 104 ALA A CA 1
ATOM 779 C C . ALA A 1 104 ? 3.199 -0.715 13.731 1.00 76.88 104 ALA A C 1
ATOM 781 O O . ALA A 1 104 ? 3.466 -1.812 14.220 1.00 76.88 104 ALA A O 1
ATOM 782 N N . MET A 1 105 ? 3.692 -0.328 12.556 1.00 74.50 105 MET A N 1
ATOM 783 C CA . MET A 1 105 ? 4.640 -1.132 11.787 1.00 74.50 105 MET A CA 1
ATOM 784 C C . MET A 1 105 ? 6.078 -0.655 11.954 1.00 74.50 105 MET A C 1
ATOM 786 O O . MET A 1 105 ? 6.341 0.416 12.498 1.00 74.50 105 MET A O 1
ATOM 790 N N . ASN A 1 106 ? 7.029 -1.459 11.468 1.00 70.19 106 ASN A N 1
ATOM 791 C CA . ASN A 1 106 ? 8.430 -1.061 11.446 1.00 70.19 106 ASN A CA 1
ATOM 792 C C . ASN A 1 106 ? 8.618 0.252 10.665 1.00 70.19 106 ASN A C 1
ATOM 794 O O . ASN A 1 106 ? 7.952 0.502 9.655 1.00 70.19 106 ASN A O 1
ATOM 798 N N . SER A 1 107 ? 9.574 1.061 11.112 1.00 73.75 107 SER A N 1
ATOM 799 C CA . SER A 1 107 ? 9.817 2.395 10.564 1.00 73.75 107 SER A CA 1
ATOM 800 C C . SER A 1 107 ? 10.302 2.397 9.109 1.00 73.75 107 SER A C 1
ATOM 802 O O . SER A 1 107 ? 10.082 3.383 8.410 1.00 73.75 107 SER A O 1
ATOM 804 N N . ALA A 1 108 ? 10.901 1.301 8.633 1.00 70.56 108 ALA A N 1
ATOM 805 C CA . ALA A 1 108 ? 11.384 1.134 7.261 1.00 70.56 108 ALA A CA 1
ATOM 806 C C . ALA A 1 108 ? 10.306 0.631 6.271 1.00 70.56 108 ALA A C 1
ATOM 808 O O . ALA A 1 108 ? 10.591 0.478 5.077 1.00 70.56 108 ALA A O 1
ATOM 809 N N . SER A 1 109 ? 9.070 0.385 6.728 1.00 75.94 109 SER A N 1
ATOM 810 C CA . SER A 1 109 ? 7.946 0.028 5.856 1.00 75.94 109 SER A CA 1
ATOM 811 C C . SER A 1 109 ? 7.485 1.243 5.047 1.00 75.94 109 SER A C 1
ATOM 813 O O . SER A 1 109 ? 7.252 2.325 5.590 1.00 75.94 109 SER A O 1
ATOM 815 N N . GLY A 1 110 ? 7.289 1.067 3.739 1.00 82.00 110 GLY A N 1
ATOM 816 C CA . GLY A 1 110 ? 6.665 2.107 2.920 1.00 82.00 110 GLY A CA 1
ATOM 817 C C . GLY A 1 110 ? 5.199 2.335 3.313 1.00 82.00 110 GLY A C 1
ATOM 818 O O . GLY A 1 110 ? 4.693 3.442 3.186 1.00 82.00 110 GLY A O 1
ATOM 819 N N . THR A 1 111 ? 4.541 1.327 3.884 1.00 85.88 111 THR A N 1
ATOM 820 C CA . THR A 1 111 ? 3.203 1.415 4.484 1.00 85.88 111 THR A CA 1
ATOM 821 C C . THR A 1 111 ? 3.209 2.330 5.697 1.00 85.88 111 THR A C 1
ATOM 823 O O . THR A 1 111 ? 2.322 3.171 5.835 1.00 85.88 111 THR A O 1
ATOM 826 N N . ASN A 1 112 ? 4.257 2.246 6.523 1.00 85.25 112 ASN A N 1
ATOM 827 C CA . ASN A 1 112 ? 4.478 3.183 7.624 1.00 85.25 112 ASN A CA 1
ATOM 828 C C . ASN A 1 112 ? 4.687 4.614 7.131 1.00 85.25 112 ASN A C 1
ATOM 830 O O . ASN A 1 112 ? 4.108 5.545 7.685 1.00 85.25 112 ASN A O 1
ATOM 834 N N . ALA A 1 113 ? 5.469 4.794 6.067 1.00 84.69 113 ALA A N 1
ATOM 835 C CA . ALA A 1 113 ? 5.647 6.108 5.462 1.00 84.69 113 ALA A CA 1
ATOM 836 C C . ALA A 1 113 ? 4.312 6.690 4.955 1.00 84.69 113 ALA A C 1
ATOM 838 O O . ALA A 1 113 ? 4.009 7.841 5.263 1.00 84.69 113 ALA A O 1
ATOM 839 N N . SER A 1 114 ? 3.489 5.901 4.251 1.00 90.31 114 SER A N 1
ATOM 840 C CA . SER A 1 114 ? 2.170 6.338 3.764 1.00 90.31 114 SER A CA 1
ATOM 841 C C . SER A 1 114 ? 1.214 6.706 4.903 1.00 90.31 114 SER A C 1
ATOM 843 O O . SER A 1 114 ? 0.575 7.754 4.850 1.00 90.31 114 SER A O 1
ATOM 845 N N . PHE A 1 115 ? 1.132 5.881 5.952 1.00 91.31 115 PHE A N 1
ATOM 846 C CA . PHE A 1 115 ? 0.258 6.157 7.093 1.00 91.31 115 PHE A CA 1
ATOM 847 C C . PHE A 1 115 ? 0.680 7.428 7.843 1.00 91.31 115 PHE A C 1
ATOM 849 O O . PHE A 1 115 ? -0.152 8.294 8.101 1.00 91.31 115 PHE A O 1
ATOM 856 N N . ASN A 1 116 ? 1.977 7.593 8.120 1.00 88.94 116 ASN A N 1
ATOM 857 C CA . ASN A 1 116 ? 2.491 8.785 8.803 1.00 88.94 116 ASN A CA 1
ATOM 858 C C . ASN A 1 116 ? 2.377 10.055 7.954 1.00 88.94 116 ASN A C 1
ATOM 860 O O . ASN A 1 116 ? 2.176 11.136 8.505 1.00 88.94 116 ASN A O 1
ATOM 864 N N . ALA A 1 117 ? 2.485 9.945 6.627 1.00 90.38 117 ALA A N 1
ATOM 865 C CA . ALA A 1 117 ? 2.203 11.064 5.732 1.00 90.38 117 ALA A CA 1
ATOM 866 C C . ALA A 1 117 ? 0.738 11.512 5.852 1.00 90.38 117 ALA A C 1
ATOM 868 O O . ALA A 1 117 ? 0.468 12.710 5.835 1.00 90.38 117 ALA A O 1
ATOM 869 N N . TYR A 1 118 ? -0.189 10.566 6.039 1.00 93.00 118 TYR A N 1
ATOM 870 C CA . TYR A 1 118 ? -1.598 10.870 6.260 1.00 93.00 118 TYR A CA 1
ATOM 871 C C . TYR A 1 118 ? -1.855 11.479 7.641 1.00 93.00 118 TYR A C 1
ATOM 873 O O . TYR A 1 118 ? -2.357 12.589 7.713 1.00 93.00 118 TYR A O 1
ATOM 881 N N . ILE A 1 119 ? -1.494 10.838 8.754 1.00 91.19 119 ILE A N 1
ATOM 882 C CA . ILE A 1 119 ? -1.835 11.373 10.093 1.00 91.19 119 ILE A CA 1
ATOM 883 C C . ILE A 1 119 ? -0.934 12.533 10.566 1.00 91.19 119 ILE A C 1
ATOM 885 O O . ILE A 1 119 ? -1.133 13.063 11.661 1.00 91.19 119 ILE A O 1
ATOM 889 N N . ALA A 1 120 ? 0.020 12.951 9.726 1.00 86.31 120 ALA A N 1
ATOM 890 C CA . ALA A 1 120 ? 1.212 13.725 10.063 1.00 86.31 120 ALA A CA 1
ATOM 891 C C . ALA A 1 120 ? 2.128 12.983 11.060 1.00 86.31 120 ALA A C 1
ATOM 893 O O . ALA A 1 120 ? 1.632 12.291 11.950 1.00 86.31 120 ALA A O 1
ATOM 894 N N . PRO A 1 121 ? 3.465 13.126 10.962 1.00 72.81 121 PRO A N 1
ATOM 895 C CA . PRO A 1 121 ? 4.381 12.411 11.838 1.00 72.81 121 PRO A CA 1
ATOM 896 C C . PRO A 1 121 ? 4.061 12.697 13.303 1.00 72.81 121 PRO A C 1
ATOM 898 O O . PRO A 1 121 ? 4.248 13.808 13.802 1.00 72.81 121 PRO A O 1
ATOM 901 N N . VAL A 1 122 ? 3.578 11.678 13.997 1.00 63.38 122 VAL A N 1
ATOM 902 C CA . VAL A 1 122 ? 3.596 11.641 15.449 1.00 63.38 122 VAL A CA 1
ATOM 903 C C . VAL A 1 122 ? 5.015 11.237 15.806 1.00 63.38 122 VAL A C 1
ATOM 905 O O . VAL A 1 122 ? 5.487 10.194 15.345 1.00 63.38 122 VAL A O 1
ATOM 908 N N . SER A 1 123 ? 5.735 12.060 16.574 1.00 57.50 123 SER A N 1
ATOM 909 C CA . SER A 1 123 ? 6.947 11.554 17.212 1.00 57.50 123 SER A CA 1
ATOM 910 C C . SER A 1 123 ? 6.508 10.315 17.983 1.00 57.50 123 SER A C 1
ATOM 912 O O . SER A 1 123 ? 5.568 10.376 18.773 1.00 57.50 123 SER A O 1
ATOM 914 N N . THR A 1 124 ? 7.097 9.163 17.670 1.00 50.34 124 THR A N 1
ATOM 915 C CA . THR A 1 124 ? 6.804 7.901 18.347 1.00 50.34 124 THR A CA 1
ATOM 916 C C . THR A 1 124 ? 7.310 8.023 19.781 1.00 50.34 124 THR A C 1
ATOM 918 O O . THR A 1 124 ? 8.406 7.571 20.108 1.00 50.34 124 THR A O 1
ATOM 921 N N . ALA A 1 125 ? 6.568 8.742 20.616 1.00 37.31 125 ALA A N 1
ATOM 922 C CA . ALA A 1 125 ? 6.873 8.960 22.009 1.00 37.31 125 ALA A CA 1
ATOM 923 C C . ALA A 1 125 ? 6.546 7.659 22.740 1.00 37.31 125 ALA A C 1
ATOM 925 O O . ALA A 1 125 ? 5.392 7.358 23.023 1.00 37.31 125 ALA A O 1
ATOM 926 N N . THR A 1 126 ? 7.584 6.846 22.909 1.00 40.38 126 THR A N 1
ATOM 927 C CA . THR A 1 126 ? 8.091 6.202 24.135 1.00 40.38 126 THR A CA 1
ATOM 928 C C . THR A 1 126 ? 7.282 6.283 25.447 1.00 40.38 126 THR A C 1
ATOM 930 O O . THR A 1 126 ? 7.873 6.248 26.519 1.00 40.38 126 THR A O 1
ATOM 933 N N . ASN A 1 127 ? 5.952 6.329 25.431 1.00 34.38 127 ASN A N 1
ATOM 934 C CA . ASN A 1 127 ? 5.120 6.340 26.634 1.00 34.38 127 ASN A CA 1
ATOM 935 C C . ASN A 1 127 ? 4.346 5.027 26.770 1.00 34.38 127 ASN A C 1
ATOM 937 O O . ASN A 1 127 ? 3.154 4.952 26.493 1.00 34.38 127 ASN A O 1
ATOM 941 N N . GLY A 1 128 ? 5.049 3.982 27.214 1.00 38.09 128 GLY A N 1
ATOM 942 C CA . GLY A 1 128 ? 4.488 2.870 27.998 1.00 38.09 128 GLY A CA 1
ATOM 943 C C . GLY A 1 128 ? 3.471 1.919 27.347 1.00 38.09 128 GLY A C 1
ATOM 944 O O . GLY A 1 128 ? 3.241 0.850 27.902 1.00 38.09 128 GLY A O 1
ATOM 945 N N . ARG A 1 129 ? 2.889 2.230 26.184 1.00 43.19 129 ARG A N 1
ATOM 946 C CA . ARG A 1 129 ? 2.075 1.304 25.379 1.00 43.19 129 ARG A CA 1
ATOM 947 C C . ARG A 1 129 ? 2.872 0.894 24.145 1.00 43.19 129 ARG A C 1
ATOM 949 O O . ARG A 1 129 ? 3.480 1.738 23.493 1.00 43.19 129 ARG A O 1
ATOM 956 N N . LYS A 1 130 ? 2.922 -0.414 23.871 1.00 45.81 130 LYS A N 1
ATOM 957 C CA . LYS A 1 130 ? 3.773 -1.051 22.853 1.00 45.81 130 LYS A CA 1
ATOM 958 C C . LYS A 1 130 ? 3.530 -0.489 21.442 1.00 45.81 130 LYS A C 1
ATOM 960 O O . LYS A 1 130 ? 2.858 -1.112 20.631 1.00 45.81 130 LYS A O 1
ATOM 965 N N . LEU A 1 131 ? 4.226 0.583 21.075 1.00 46.28 131 LEU A N 1
ATOM 966 C CA . LEU A 1 131 ? 4.831 0.642 19.749 1.00 46.28 131 LEU A CA 1
ATOM 967 C C . LEU A 1 131 ? 6.009 -0.334 19.823 1.00 46.28 131 LEU A C 1
ATOM 969 O O . LEU A 1 131 ? 7.128 0.084 20.087 1.00 46.28 131 LEU A O 1
ATOM 973 N N . ASN A 1 132 ? 5.753 -1.644 19.757 1.00 42.47 132 ASN A N 1
ATOM 974 C CA . ASN A 1 132 ? 6.815 -2.644 19.707 1.00 42.47 132 ASN A CA 1
ATOM 975 C C . ASN A 1 132 ? 7.103 -2.903 18.226 1.00 42.47 132 ASN A C 1
ATOM 977 O O . ASN A 1 132 ? 6.462 -3.777 17.636 1.00 42.47 132 ASN A O 1
ATOM 981 N N . PRO A 1 133 ? 8.001 -2.146 17.564 1.00 43.41 133 PRO A N 1
ATOM 982 C CA . PRO A 1 133 ? 8.539 -2.600 16.302 1.00 43.41 133 PRO A CA 1
ATOM 983 C C . PRO A 1 133 ? 9.313 -3.868 16.642 1.00 43.41 133 PRO A C 1
ATOM 985 O O . PRO A 1 133 ? 10.447 -3.795 17.105 1.00 43.41 133 PRO A O 1
ATOM 988 N N . VAL A 1 134 ? 8.685 -5.035 16.488 1.00 40.78 134 VAL A N 1
ATOM 989 C CA . VAL A 1 134 ? 9.385 -6.308 16.635 1.00 40.78 134 VAL A CA 1
ATOM 990 C C . VAL A 1 134 ? 10.566 -6.240 15.680 1.00 40.78 134 VAL A C 1
ATOM 992 O O . VAL A 1 134 ? 10.379 -6.275 14.459 1.00 40.78 134 VAL A O 1
ATOM 995 N N . ALA A 1 135 ? 11.770 -6.095 16.238 1.00 41.31 135 ALA A N 1
ATOM 996 C CA . ALA A 1 135 ? 12.994 -6.181 15.471 1.00 41.31 135 ALA A CA 1
ATOM 997 C C . ALA A 1 135 ? 12.925 -7.503 14.694 1.00 41.31 135 ALA A C 1
ATOM 999 O O . ALA A 1 135 ? 12.586 -8.534 15.287 1.00 41.31 135 ALA A O 1
ATOM 1000 N N . PRO A 1 136 ? 13.132 -7.502 13.368 1.00 41.88 136 PRO A N 1
ATOM 1001 C CA . PRO A 1 136 ? 13.064 -8.731 12.599 1.00 41.88 136 PRO A CA 1
ATOM 1002 C C . PRO A 1 136 ? 14.074 -9.720 13.188 1.00 41.88 136 PRO A C 1
ATOM 1004 O O . PRO A 1 136 ? 15.279 -9.485 13.146 1.00 41.88 136 PRO A O 1
ATOM 1007 N N . SER A 1 137 ? 13.594 -10.821 13.770 1.00 42.06 137 SER A N 1
ATOM 1008 C CA . SER A 1 137 ? 14.465 -11.949 14.079 1.00 42.06 137 SER A CA 1
ATOM 1009 C C . SER A 1 137 ? 15.033 -12.441 12.750 1.00 42.06 137 SER A C 1
ATOM 1011 O O . SER A 1 137 ? 14.261 -12.749 11.842 1.00 42.06 137 SER A O 1
ATOM 1013 N N . ALA A 1 138 ? 16.357 -12.526 12.635 1.00 42.88 138 ALA A N 1
ATOM 1014 C CA . ALA A 1 138 ? 17.067 -12.834 11.389 1.00 42.88 138 ALA A CA 1
ATOM 1015 C C . ALA A 1 138 ? 16.664 -14.162 10.702 1.00 42.88 138 ALA A C 1
ATOM 1017 O O . ALA A 1 138 ? 17.067 -14.404 9.570 1.00 42.88 138 ALA A O 1
ATOM 1018 N N . ALA A 1 139 ? 15.883 -15.023 11.365 1.00 36.19 139 ALA A N 1
ATOM 1019 C CA . ALA A 1 139 ? 15.552 -16.373 10.909 1.00 36.19 139 ALA A CA 1
ATOM 1020 C C . ALA A 1 139 ? 14.237 -16.504 10.115 1.00 36.19 139 ALA A C 1
ATOM 1022 O O . ALA A 1 139 ? 14.003 -17.548 9.515 1.00 36.19 139 ALA A O 1
ATOM 1023 N N . VAL A 1 140 ? 13.375 -15.483 10.087 1.00 40.31 140 VAL A N 1
ATOM 1024 C CA . VAL A 1 140 ? 12.122 -15.523 9.314 1.00 40.31 140 VAL A CA 1
ATOM 1025 C C . VAL A 1 140 ? 12.048 -14.240 8.515 1.00 40.31 140 VAL A C 1
ATOM 1027 O O . VAL A 1 140 ? 11.761 -13.191 9.085 1.00 40.31 140 VAL A O 1
ATOM 1030 N N . ALA A 1 141 ? 12.345 -14.311 7.216 1.00 35.12 141 ALA A N 1
ATOM 1031 C CA . ALA A 1 141 ? 12.093 -13.206 6.302 1.00 35.12 141 ALA A CA 1
ATOM 1032 C C . ALA A 1 141 ? 10.575 -12.987 6.276 1.00 35.12 141 ALA A C 1
ATOM 1034 O O . ALA A 1 141 ? 9.866 -13.816 5.699 1.00 35.12 141 ALA A O 1
ATOM 1035 N N . PRO A 1 142 ? 10.032 -11.940 6.923 1.00 43.66 142 PRO A N 1
ATOM 1036 C CA . PRO A 1 142 ? 8.628 -11.669 6.743 1.00 43.66 142 PRO A CA 1
ATOM 1037 C C . PRO A 1 142 ? 8.520 -11.126 5.322 1.00 43.66 142 PRO A C 1
ATOM 1039 O O . PRO A 1 142 ? 9.066 -10.060 5.021 1.00 43.66 142 PRO A O 1
ATOM 1042 N N . PHE A 1 143 ? 7.836 -11.862 4.444 1.00 42.91 143 PHE A N 1
ATOM 1043 C CA . PHE A 1 143 ? 7.107 -11.211 3.361 1.00 42.91 143 PHE A CA 1
ATOM 1044 C C . PHE A 1 143 ? 6.411 -10.021 3.998 1.00 42.91 143 PHE A C 1
ATOM 1046 O O . PHE A 1 143 ? 5.644 -10.255 4.919 1.00 42.91 143 PHE A O 1
ATOM 1053 N N . GLU A 1 144 ? 6.817 -8.809 3.602 1.00 53.66 144 GLU A N 1
ATOM 1054 C CA . GLU A 1 144 ? 6.272 -7.506 3.989 1.00 53.66 144 GLU A CA 1
ATOM 1055 C C . GLU A 1 144 ? 5.790 -7.434 5.450 1.00 53.66 144 GLU A C 1
ATOM 1057 O O . GLU A 1 144 ? 4.787 -8.017 5.824 1.00 53.66 144 GLU A O 1
ATOM 1062 N N . ASN A 1 145 ? 6.444 -6.670 6.325 1.00 55.34 145 ASN A N 1
ATOM 1063 C CA . ASN A 1 145 ? 6.002 -6.546 7.727 1.00 55.34 145 ASN A CA 1
ATOM 1064 C C . ASN A 1 145 ? 4.511 -6.138 7.916 1.00 55.34 145 ASN A C 1
ATOM 1066 O O . ASN A 1 145 ? 4.007 -6.203 9.033 1.00 55.34 145 ASN A O 1
ATOM 1070 N N . ASP A 1 146 ? 3.829 -5.740 6.841 1.00 55.09 146 ASP A N 1
ATOM 1071 C CA . ASP A 1 146 ? 2.382 -5.597 6.707 1.00 55.09 146 ASP A CA 1
ATOM 1072 C C . ASP A 1 146 ? 1.599 -6.888 7.002 1.00 55.09 146 ASP A C 1
ATOM 1074 O O . ASP A 1 146 ? 0.527 -6.806 7.578 1.00 55.09 146 ASP A O 1
ATOM 1078 N N . VAL A 1 147 ? 2.099 -8.084 6.676 1.00 54.44 147 VAL A N 1
ATOM 1079 C CA . VAL A 1 147 ? 1.364 -9.353 6.887 1.00 54.44 147 VAL A CA 1
ATOM 1080 C C . VAL A 1 147 ? 1.629 -9.976 8.264 1.00 54.44 147 VAL A C 1
ATOM 1082 O O . VAL A 1 147 ? 1.002 -10.964 8.636 1.00 54.44 147 VAL A O 1
ATOM 1085 N N . LYS A 1 148 ? 2.577 -9.422 9.029 1.00 56.88 148 LYS A N 1
ATOM 1086 C CA . LYS A 1 148 ? 3.123 -10.071 10.228 1.00 56.88 148 LYS A CA 1
ATOM 1087 C C . LYS A 1 148 ? 2.181 -10.152 11.446 1.00 56.88 148 LYS A C 1
ATOM 1089 O O . LYS A 1 148 ? 2.338 -11.113 12.203 1.00 56.88 148 LYS A O 1
ATOM 1094 N N . PRO A 1 149 ? 1.289 -9.195 11.761 1.00 51.72 149 PRO A N 1
ATOM 1095 C CA . PRO A 1 149 ? 0.842 -9.105 13.142 1.00 51.72 149 PRO A CA 1
ATOM 1096 C C . PRO A 1 149 ? -0.420 -9.925 13.417 1.00 51.72 149 PRO A C 1
ATOM 1098 O O . PRO A 1 149 ? -1.325 -10.010 12.594 1.00 51.72 149 PRO A O 1
ATOM 1101 N N . LEU A 1 150 ? -0.435 -10.449 14.650 1.00 51.44 150 LEU A N 1
ATOM 1102 C CA . LEU A 1 150 ? -1.511 -11.107 15.411 1.00 51.44 150 LEU A CA 1
ATOM 1103 C C . LEU A 1 150 ? -1.502 -12.636 15.514 1.00 51.44 150 LEU A C 1
ATOM 1105 O O . LEU A 1 150 ? -2.243 -13.161 16.345 1.00 51.44 150 LEU A O 1
ATOM 1109 N N . LEU A 1 151 ? -0.632 -13.350 14.791 1.00 45.28 151 LEU A N 1
ATOM 1110 C CA . LEU A 1 151 ? -0.545 -14.815 14.917 1.00 45.28 151 LEU A CA 1
ATOM 1111 C C . LEU A 1 151 ? 0.588 -15.330 15.822 1.00 45.28 151 LEU A C 1
ATOM 1113 O O . LEU A 1 151 ? 0.505 -16.475 16.256 1.00 45.28 151 LEU A O 1
ATOM 1117 N N . ALA A 1 152 ? 1.623 -14.532 16.122 1.00 44.91 152 ALA A N 1
ATOM 1118 C CA . ALA A 1 152 ? 2.850 -15.067 16.736 1.00 44.91 152 ALA A CA 1
ATOM 1119 C C . ALA A 1 152 ? 3.567 -14.173 17.762 1.00 44.91 152 ALA A C 1
ATOM 1121 O O . ALA A 1 152 ? 4.593 -14.597 18.293 1.00 44.91 152 ALA A O 1
ATOM 1122 N N . ASP A 1 153 ? 3.091 -12.956 18.049 1.00 48.03 153 ASP A N 1
ATOM 1123 C CA . ASP A 1 153 ? 3.781 -12.121 19.038 1.00 48.03 153 ASP A CA 1
ATOM 1124 C C . ASP A 1 153 ? 3.317 -12.503 20.448 1.00 48.03 153 ASP A C 1
ATOM 1126 O O . ASP A 1 153 ? 2.336 -11.977 20.965 1.00 48.03 153 ASP A O 1
ATOM 1130 N N . THR A 1 154 ? 4.040 -13.432 21.078 1.00 45.03 154 THR A N 1
ATOM 1131 C CA . THR A 1 154 ? 3.950 -13.745 22.515 1.00 45.03 154 THR A CA 1
ATOM 1132 C C . THR A 1 154 ? 4.537 -12.620 23.369 1.00 45.03 154 THR A C 1
ATOM 1134 O O . THR A 1 154 ? 5.161 -12.888 24.397 1.00 45.03 154 THR A O 1
ATOM 1137 N N . GLY A 1 155 ? 4.454 -11.368 22.908 1.00 45.41 155 GLY A N 1
ATOM 1138 C CA . GLY A 1 155 ? 5.043 -10.233 23.591 1.00 45.41 155 GLY A CA 1
ATOM 1139 C C . GLY A 1 155 ? 4.549 -10.249 25.035 1.00 45.41 155 GLY A C 1
ATOM 1140 O O . GLY A 1 155 ? 3.339 -10.172 25.217 1.00 45.41 155 GLY A O 1
ATOM 1141 N N . PRO A 1 156 ? 5.440 -10.339 26.037 1.00 40.53 156 PRO A N 1
ATOM 1142 C CA . PRO A 1 156 ? 5.050 -10.599 27.418 1.00 40.53 156 PRO A CA 1
ATOM 1143 C C . PRO A 1 156 ? 4.021 -9.570 27.865 1.00 40.53 156 PRO A C 1
ATOM 1145 O O . PRO A 1 156 ? 4.208 -8.378 27.577 1.00 40.53 156 PRO A O 1
ATOM 1148 N N . ASP A 1 157 ? 2.950 -10.027 28.514 1.00 50.34 157 ASP A N 1
ATOM 1149 C CA . ASP A 1 157 ? 2.004 -9.173 29.228 1.00 50.34 157 ASP A CA 1
ATOM 1150 C C . ASP A 1 157 ? 2.816 -8.112 29.966 1.00 50.34 157 ASP A C 1
ATOM 1152 O O . ASP A 1 157 ? 3.698 -8.429 30.770 1.00 50.34 157 ASP A O 1
ATOM 1156 N N . LEU A 1 158 ? 2.576 -6.836 29.660 1.00 44.25 158 LEU A N 1
ATOM 1157 C CA . LEU A 1 158 ? 3.231 -5.770 30.423 1.00 44.25 158 LEU A CA 1
ATOM 1158 C C . LEU A 1 158 ? 2.728 -5.775 31.867 1.00 44.25 158 LEU A C 1
ATOM 1160 O O . LEU A 1 158 ? 3.438 -5.323 32.763 1.00 44.25 158 LEU A O 1
ATOM 1164 N N . ILE A 1 159 ? 1.521 -6.308 32.079 1.00 49.75 159 ILE A N 1
ATOM 1165 C CA . ILE A 1 159 ? 0.918 -6.528 33.381 1.00 49.75 159 ILE A CA 1
ATOM 1166 C C . ILE A 1 159 ? 0.075 -7.802 33.282 1.00 49.75 159 ILE A C 1
ATOM 1168 O O . ILE A 1 159 ? -0.999 -7.795 32.691 1.00 49.75 159 ILE A O 1
ATOM 1172 N N . ALA A 1 160 ? 0.562 -8.907 33.848 1.00 42.41 160 ALA A N 1
ATOM 1173 C CA . ALA A 1 160 ? -0.212 -10.144 33.898 1.00 42.41 160 ALA A CA 1
ATOM 1174 C C . ALA A 1 160 ? -1.588 -9.879 34.542 1.00 42.41 160 ALA A C 1
ATOM 1176 O O . ALA A 1 160 ? -1.658 -9.330 35.646 1.00 42.41 160 ALA A O 1
ATOM 1177 N N . ASN A 1 161 ? -2.664 -10.311 33.878 1.00 48.25 161 ASN A N 1
ATOM 1178 C CA . ASN A 1 161 ? -4.060 -10.173 34.318 1.00 48.25 161 ASN A CA 1
ATOM 1179 C C . ASN A 1 161 ? -4.680 -8.757 34.242 1.00 48.25 161 ASN A C 1
ATOM 1181 O O . ASN A 1 161 ? -5.619 -8.480 34.993 1.00 48.25 161 ASN A O 1
ATOM 1185 N N . THR A 1 162 ? -4.221 -7.857 33.362 1.00 50.38 162 THR A N 1
ATOM 1186 C CA . THR A 1 162 ? -5.000 -6.646 33.022 1.00 50.38 162 THR A CA 1
ATOM 1187 C C . THR A 1 162 ? -5.832 -6.844 31.755 1.00 50.38 162 THR A C 1
ATOM 1189 O O . THR A 1 162 ? -5.510 -7.644 30.884 1.00 50.38 162 THR A O 1
ATOM 1192 N N . ALA A 1 163 ? -6.916 -6.073 31.623 1.00 48.66 163 ALA A N 1
ATOM 1193 C CA . ALA A 1 163 ? -7.770 -6.027 30.427 1.00 48.66 163 ALA A CA 1
ATOM 1194 C C . ALA A 1 163 ? -7.054 -5.498 29.156 1.00 48.66 163 ALA A C 1
ATOM 1196 O O . ALA A 1 163 ? -7.690 -5.285 28.120 1.00 48.66 163 ALA A O 1
ATOM 1197 N N . ASP A 1 164 ? -5.738 -5.273 29.224 1.00 48.22 164 ASP A N 1
ATOM 1198 C CA . ASP A 1 164 ? -4.896 -4.879 28.094 1.00 48.22 164 ASP A CA 1
ATOM 1199 C C . ASP A 1 164 ? -4.650 -6.044 27.113 1.00 48.22 164 ASP A C 1
ATOM 1201 O O . ASP A 1 164 ? -4.161 -5.812 26.014 1.00 48.22 164 ASP A O 1
ATOM 1205 N N . ASP A 1 165 ? -5.062 -7.271 27.447 1.00 52.78 165 ASP A N 1
ATOM 1206 C CA . ASP A 1 165 ? -5.020 -8.424 26.533 1.00 52.78 165 ASP A CA 1
ATOM 1207 C C . ASP A 1 165 ? -6.382 -8.790 25.947 1.00 52.78 165 ASP A C 1
ATOM 1209 O O . ASP A 1 165 ? -6.513 -9.802 25.252 1.00 52.78 165 ASP A O 1
ATOM 1213 N N . GLU A 1 166 ? -7.410 -7.957 26.153 1.00 66.81 166 GLU A N 1
ATOM 1214 C CA . GLU A 1 166 ? -8.643 -8.153 25.409 1.00 66.81 166 GLU A CA 1
ATOM 1215 C C . GLU A 1 166 ? -8.349 -7.964 23.924 1.00 66.81 166 GLU A C 1
ATOM 1217 O O . GLU A 1 166 ? -8.103 -6.869 23.421 1.00 66.81 166 GLU A O 1
ATOM 1222 N N . GLU A 1 167 ? -8.398 -9.079 23.211 1.00 68.00 167 GLU A N 1
ATOM 1223 C CA . GLU A 1 167 ? -8.171 -9.228 21.779 1.00 68.00 167 GLU A CA 1
ATOM 1224 C C . GLU A 1 167 ? -8.952 -8.233 20.920 1.00 68.00 167 GLU A C 1
ATOM 1226 O O . GLU A 1 167 ? -8.548 -7.907 19.808 1.00 68.00 167 GLU A O 1
ATOM 1231 N N . ASN A 1 168 ? -10.019 -7.680 21.483 1.00 79.31 168 ASN A N 1
ATOM 1232 C CA . ASN A 1 168 ? -10.872 -6.690 20.867 1.00 79.31 168 ASN A CA 1
ATOM 1233 C C . ASN A 1 168 ? -10.256 -5.273 20.878 1.00 79.31 168 ASN A C 1
ATOM 1235 O O . ASN A 1 168 ? -10.689 -4.428 20.097 1.00 79.31 168 ASN A O 1
ATOM 1239 N N . ASN A 1 169 ? -9.323 -4.951 21.783 1.00 85.25 169 ASN A N 1
ATOM 1240 C CA . ASN A 1 169 ? -8.896 -3.575 22.107 1.00 85.25 169 ASN A CA 1
ATOM 1241 C C . ASN A 1 169 ? -7.867 -2.973 21.139 1.00 85.25 169 ASN A C 1
ATOM 1243 O O . ASN A 1 169 ? -7.507 -1.798 21.269 1.00 85.25 169 ASN A O 1
ATOM 1247 N N . TYR A 1 170 ? -7.414 -3.757 20.164 1.00 85.00 170 TYR A N 1
ATOM 1248 C CA . TYR A 1 170 ? -6.412 -3.339 19.195 1.00 85.00 170 TYR A CA 1
ATOM 1249 C C . TYR A 1 170 ? -7.017 -2.471 18.098 1.00 85.00 170 TYR A C 1
ATOM 1251 O O . TYR A 1 170 ? -8.101 -2.739 17.573 1.00 85.00 170 TYR A O 1
ATOM 1259 N N . ILE A 1 171 ? -6.248 -1.460 17.715 1.00 89.69 171 ILE A N 1
ATOM 1260 C CA . ILE A 1 171 ? -6.410 -0.741 16.459 1.00 89.69 171 ILE A CA 1
ATOM 1261 C C . ILE A 1 171 ? -5.079 -0.782 15.718 1.00 89.69 171 ILE A C 1
ATOM 1263 O O . ILE A 1 171 ? -4.012 -0.581 16.299 1.00 89.69 171 ILE A O 1
ATOM 1267 N N . TRP A 1 172 ? -5.142 -1.110 14.437 1.00 88.88 172 TRP A N 1
ATOM 1268 C CA . TRP A 1 172 ? -3.986 -1.301 13.577 1.00 88.88 172 TRP A CA 1
ATOM 1269 C C . TRP A 1 172 ? -4.269 -0.716 12.189 1.00 88.88 172 TRP A C 1
ATOM 1271 O O . TRP A 1 172 ? -5.376 -0.261 11.895 1.00 88.88 172 TRP A O 1
ATOM 1281 N N . TRP A 1 173 ? -3.261 -0.709 11.328 1.00 90.38 173 TRP A N 1
ATOM 1282 C CA . TRP A 1 173 ? -3.369 -0.311 9.937 1.00 90.38 173 TRP A CA 1
ATOM 1283 C C . TRP A 1 173 ? -2.456 -1.166 9.065 1.00 90.38 173 TRP A C 1
ATOM 1285 O O . TRP A 1 173 ? -1.356 -1.537 9.465 1.00 90.38 173 TRP A O 1
ATOM 1295 N N . ILE A 1 174 ? -2.922 -1.471 7.861 1.00 89.62 174 ILE A N 1
ATOM 1296 C CA . ILE A 1 174 ? -2.311 -2.442 6.954 1.00 89.62 174 ILE A CA 1
ATOM 1297 C C . ILE A 1 174 ? -2.558 -2.033 5.497 1.00 89.62 174 ILE A C 1
ATOM 1299 O O . ILE A 1 174 ? -3.482 -1.275 5.214 1.00 89.62 174 ILE A O 1
ATOM 1303 N N . SER A 1 175 ? -1.762 -2.543 4.558 1.00 91.62 175 SER A N 1
ATOM 1304 C CA . SER A 1 175 ? -2.164 -2.622 3.149 1.00 91.62 175 SER A CA 1
ATOM 1305 C C . SER A 1 175 ? -3.561 -3.245 3.006 1.00 91.62 175 SER A C 1
ATOM 1307 O O . SER A 1 175 ? -3.807 -4.347 3.500 1.00 91.62 175 SER A O 1
ATOM 1309 N N . TYR A 1 176 ? -4.470 -2.560 2.311 1.00 93.31 176 TYR A N 1
ATOM 1310 C CA . TYR A 1 176 ? -5.785 -3.106 1.978 1.00 93.31 176 TYR A CA 1
ATOM 1311 C C . TYR A 1 176 ? -5.653 -4.340 1.087 1.00 93.31 176 TYR A C 1
ATOM 1313 O O . TYR A 1 176 ? -6.351 -5.322 1.310 1.00 93.31 176 TYR A O 1
ATOM 1321 N N . ALA A 1 177 ? -4.730 -4.310 0.126 1.00 91.19 177 ALA A N 1
ATOM 1322 C CA . ALA A 1 177 ? -4.422 -5.447 -0.729 1.00 91.19 177 ALA A CA 1
ATOM 1323 C C . ALA A 1 177 ? -4.063 -6.702 0.092 1.00 91.19 177 ALA A C 1
ATOM 1325 O O . ALA A 1 177 ? -4.649 -7.771 -0.095 1.00 91.19 177 ALA A O 1
ATOM 1326 N N . ALA A 1 178 ? -3.193 -6.541 1.095 1.00 86.62 178 ALA A N 1
ATOM 1327 C CA . ALA A 1 178 ? -2.879 -7.614 2.032 1.00 86.62 178 ALA A CA 1
ATOM 1328 C C . ALA A 1 178 ? -4.123 -8.053 2.828 1.00 86.62 178 ALA A C 1
ATOM 1330 O O . ALA A 1 178 ? -4.437 -9.241 2.826 1.00 86.62 178 ALA A O 1
ATOM 1331 N N . HIS A 1 179 ? -4.872 -7.109 3.424 1.00 87.88 179 HIS A N 1
ATOM 1332 C CA . HIS A 1 179 ? -6.118 -7.380 4.170 1.00 87.88 179 HIS A CA 1
ATOM 1333 C C . HIS A 1 179 ? -7.154 -8.176 3.371 1.00 87.88 179 HIS A C 1
ATOM 1335 O O . HIS A 1 179 ? -7.761 -9.101 3.902 1.00 87.88 179 HIS A O 1
ATOM 1341 N N . ALA A 1 180 ? -7.335 -7.835 2.097 1.00 86.50 180 ALA A N 1
ATOM 1342 C CA . ALA A 1 180 ? -8.294 -8.480 1.211 1.00 86.50 180 ALA A CA 1
ATOM 1343 C C . ALA A 1 180 ? -7.854 -9.887 0.772 1.00 86.50 180 ALA A C 1
ATOM 1345 O O . ALA A 1 180 ? -8.705 -10.730 0.491 1.00 86.50 180 ALA A O 1
ATOM 1346 N N . THR A 1 181 ? -6.544 -10.136 0.709 1.00 81.62 181 THR A N 1
ATOM 1347 C CA . THR A 1 181 ? -5.972 -11.402 0.227 1.00 81.62 181 THR A CA 1
ATOM 1348 C C . THR A 1 181 ? -5.860 -12.440 1.339 1.00 81.62 181 THR A C 1
ATOM 1350 O O . THR A 1 181 ? -6.143 -13.620 1.128 1.00 81.62 181 THR A O 1
ATOM 1353 N N . TYR A 1 182 ? -5.460 -12.012 2.537 1.00 74.62 182 TYR A N 1
ATOM 1354 C CA . TYR A 1 182 ? -5.204 -12.909 3.658 1.00 74.62 182 TYR A CA 1
ATOM 1355 C C . TYR A 1 182 ? -6.288 -12.758 4.731 1.00 74.62 182 TYR A C 1
ATOM 1357 O O . TYR A 1 182 ? -6.591 -11.643 5.145 1.00 74.62 182 TYR A O 1
ATOM 1365 N N . PRO A 1 183 ? -6.868 -13.855 5.246 1.00 65.88 183 PRO A N 1
ATOM 1366 C CA . PRO A 1 183 ? -7.786 -13.766 6.372 1.00 65.88 183 PRO A CA 1
ATOM 1367 C C . PRO A 1 183 ? -7.017 -13.362 7.639 1.00 65.88 183 PRO A C 1
ATOM 1369 O O . PRO A 1 183 ? -6.291 -14.167 8.222 1.00 65.88 183 PRO A O 1
ATOM 1372 N N . TYR A 1 184 ? -7.186 -12.117 8.090 1.00 66.81 184 TYR A N 1
ATOM 1373 C CA . TYR A 1 184 ? -6.621 -11.658 9.361 1.00 66.81 184 TYR A CA 1
ATOM 1374 C C . TYR A 1 184 ? -7.542 -12.048 10.504 1.00 66.81 184 TYR A C 1
ATOM 1376 O O . TYR A 1 184 ? -8.587 -11.427 10.735 1.00 66.81 184 TYR A O 1
ATOM 1384 N N . VAL A 1 185 ? -7.110 -13.073 11.227 1.00 59.44 185 VAL A N 1
ATOM 1385 C CA . VAL A 1 185 ? -7.689 -13.513 12.490 1.00 59.44 185 VAL A CA 1
ATOM 1386 C C . VAL A 1 185 ? -6.617 -13.377 13.563 1.00 59.44 185 VAL A C 1
ATOM 1388 O O . VAL A 1 185 ? -5.465 -13.752 13.342 1.00 59.44 185 VAL A O 1
ATOM 1391 N N . LYS A 1 186 ? -6.962 -12.802 14.718 1.00 56.00 186 LYS A N 1
ATOM 1392 C CA . LYS A 1 186 ? -6.054 -12.846 15.869 1.00 56.00 186 LYS A CA 1
ATOM 1393 C C . LYS A 1 186 ? -6.070 -14.263 16.440 1.00 56.00 186 LYS A C 1
ATOM 1395 O O . LYS A 1 186 ? -7.137 -14.858 16.593 1.00 56.00 186 LYS A O 1
ATOM 1400 N N . ASN A 1 187 ? -4.891 -14.812 16.729 1.00 52.03 187 ASN A N 1
ATOM 1401 C CA . ASN A 1 187 ? -4.769 -16.150 17.302 1.00 52.03 187 ASN A CA 1
ATOM 1402 C C . ASN A 1 187 ? -5.191 -16.158 18.778 1.00 52.03 187 ASN A C 1
ATOM 1404 O O . ASN A 1 187 ? -4.374 -15.888 19.653 1.00 52.03 187 ASN A O 1
ATOM 1408 N N . GLY A 1 188 ? -6.427 -16.574 19.044 1.00 47.44 188 GLY A N 1
ATOM 1409 C CA . GLY A 1 188 ? -6.806 -17.206 20.315 1.00 47.44 188 GLY A CA 1
ATOM 1410 C C . GLY A 1 188 ? -6.675 -18.739 20.271 1.00 47.44 188 GLY A C 1
ATOM 1411 O O . GLY A 1 188 ? -6.945 -19.431 21.251 1.00 47.44 188 GLY A O 1
ATOM 1412 N N . CYS A 1 189 ? -6.286 -19.301 19.122 1.00 47.78 189 CYS A N 1
ATOM 1413 C CA . CYS A 1 189 ? -6.378 -20.727 18.820 1.00 47.78 189 CYS A CA 1
ATOM 1414 C C . CYS A 1 189 ? -5.080 -21.444 19.211 1.00 47.78 189 CYS A C 1
ATOM 1416 O O . CYS A 1 189 ? -4.263 -21.796 18.362 1.00 47.78 189 CYS A O 1
ATOM 1418 N N . LYS A 1 190 ? -4.869 -21.633 20.517 1.00 40.28 190 LYS A N 1
ATOM 1419 C CA . LYS A 1 190 ? -3.880 -22.597 21.009 1.00 40.28 190 LYS A CA 1
ATOM 1420 C C . LYS A 1 190 ? -4.485 -23.993 20.900 1.00 40.28 190 LYS A C 1
ATOM 1422 O O . LYS A 1 190 ? -5.433 -24.296 21.618 1.00 40.28 190 LYS A O 1
ATOM 1427 N N . ASP A 1 191 ? -3.926 -24.860 20.060 1.00 38.50 191 ASP A N 1
ATOM 1428 C CA . ASP A 1 191 ? -3.983 -26.277 20.403 1.00 38.50 191 ASP A CA 1
ATOM 1429 C C . ASP A 1 191 ? -3.024 -26.523 21.590 1.00 38.50 191 ASP A C 1
ATOM 1431 O O . ASP A 1 191 ? -2.111 -25.735 21.856 1.00 38.50 191 ASP A O 1
ATOM 1435 N N . ASN A 1 192 ? -3.219 -27.606 22.343 1.00 39.47 192 ASN A N 1
ATOM 1436 C CA . ASN A 1 192 ? -2.344 -27.957 23.472 1.00 39.47 192 ASN A CA 1
ATOM 1437 C C . ASN A 1 192 ? -0.905 -28.342 23.042 1.00 39.47 192 ASN A C 1
ATOM 1439 O O . ASN A 1 192 ? -0.137 -28.832 23.868 1.00 39.47 192 ASN A O 1
ATOM 1443 N N . ILE A 1 193 ? -0.540 -28.167 21.765 1.00 40.66 193 ILE A N 1
ATOM 1444 C CA . ILE A 1 193 ? 0.719 -28.624 21.161 1.00 40.66 193 ILE A CA 1
ATOM 1445 C C . ILE A 1 193 ? 1.487 -27.454 20.499 1.00 40.66 193 ILE A C 1
ATOM 1447 O O . ILE A 1 193 ? 2.596 -27.635 20.004 1.00 40.66 193 ILE A O 1
ATOM 1451 N N . GLY A 1 194 ? 0.972 -26.220 20.542 1.00 40.78 194 GLY A N 1
ATOM 1452 C CA . GLY A 1 194 ? 1.630 -25.050 19.948 1.00 40.78 194 GLY A CA 1
ATOM 1453 C C . GLY A 1 194 ? 1.645 -25.055 18.414 1.00 40.78 194 GLY A C 1
ATOM 1454 O O . GLY A 1 194 ? 2.442 -24.335 17.813 1.00 40.78 194 GLY A O 1
ATOM 1455 N N . THR A 1 195 ? 0.784 -25.853 17.777 1.00 43.56 195 THR A N 1
ATOM 1456 C CA . THR A 1 195 ? 0.680 -25.955 16.320 1.00 43.56 195 THR A CA 1
ATOM 1457 C C . THR A 1 195 ? -0.600 -25.268 15.846 1.00 43.56 195 THR A C 1
ATOM 1459 O O . THR A 1 195 ? -1.717 -25.638 16.194 1.00 43.56 195 THR A O 1
ATOM 1462 N N . TYR A 1 196 ? -0.460 -24.224 15.031 1.00 51.00 196 TYR A N 1
ATOM 1463 C CA . TYR A 1 196 ? -1.607 -23.482 14.512 1.00 51.00 196 TYR A CA 1
ATOM 1464 C C . TYR A 1 196 ? -2.277 -24.264 13.378 1.00 51.00 196 TYR A C 1
ATOM 1466 O O . TYR A 1 196 ? -1.757 -24.308 12.265 1.00 51.00 196 TYR A O 1
ATOM 1474 N N . SER A 1 197 ? -3.439 -24.868 13.634 1.00 47.41 197 SER A N 1
ATOM 1475 C CA . SER A 1 197 ? -4.286 -25.429 12.575 1.00 47.41 197 SER A CA 1
ATOM 1476 C C . SER A 1 197 ? -5.629 -24.697 12.550 1.00 47.41 197 SER A C 1
ATOM 1478 O O . SER A 1 197 ? -6.476 -24.891 13.422 1.00 47.41 197 SER A O 1
ATOM 1480 N N . ILE A 1 198 ? -5.834 -23.844 11.542 1.00 51.84 198 ILE A N 1
ATOM 1481 C CA . ILE A 1 198 ? -7.173 -23.384 11.159 1.00 51.84 198 ILE A CA 1
ATOM 1482 C C . ILE A 1 198 ? -7.713 -24.438 10.196 1.00 51.84 198 ILE A C 1
ATOM 1484 O O . ILE A 1 198 ? -7.671 -24.283 8.978 1.00 51.84 198 ILE A O 1
ATOM 1488 N N . THR A 1 199 ? -8.172 -25.556 10.746 1.00 50.81 199 THR A N 1
ATOM 1489 C CA . THR A 1 199 ? -8.896 -26.548 9.955 1.00 50.81 199 THR A CA 1
ATOM 1490 C C . THR A 1 199 ? -10.375 -26.163 10.018 1.00 50.81 199 THR A C 1
ATOM 1492 O O . THR A 1 199 ? -10.969 -26.130 11.093 1.00 50.81 199 THR A O 1
ATOM 1495 N N . SER A 1 200 ? -10.956 -25.787 8.873 1.00 53.94 200 SER A N 1
ATOM 1496 C CA . SER A 1 200 ? -12.404 -25.564 8.678 1.00 53.94 200 SER A CA 1
ATOM 1497 C C . SER A 1 200 ? -13.098 -24.453 9.494 1.00 53.94 200 SER A C 1
ATOM 1499 O O . SER A 1 200 ? -14.276 -24.579 9.812 1.00 53.94 200 SER A O 1
ATOM 1501 N N . GLY A 1 201 ? -12.425 -23.339 9.804 1.00 54.25 201 GLY A N 1
ATOM 1502 C CA . GLY A 1 201 ? -13.092 -22.147 10.370 1.00 54.25 201 GLY A CA 1
ATOM 1503 C C . GLY A 1 201 ? -13.569 -22.283 11.823 1.00 54.25 201 GLY A C 1
ATOM 1504 O O . GLY A 1 201 ? -14.198 -21.371 12.354 1.00 54.25 201 GLY A O 1
ATOM 1505 N N . THR A 1 202 ? -13.241 -23.389 12.486 1.00 53.12 202 THR A N 1
ATOM 1506 C CA . THR A 1 202 ? -13.472 -23.607 13.915 1.00 53.12 202 THR A CA 1
ATOM 1507 C C . THR A 1 202 ? -12.139 -23.657 14.639 1.00 53.12 202 THR A C 1
ATOM 1509 O O . THR A 1 202 ? -11.295 -24.493 14.325 1.00 53.12 202 THR A O 1
ATOM 1512 N N . CYS A 1 203 ? -11.957 -22.783 15.625 1.00 54.69 203 CYS A N 1
ATOM 1513 C CA . CYS A 1 203 ? -10.836 -22.879 16.546 1.00 54.69 203 CYS A CA 1
ATOM 1514 C C . CYS A 1 203 ? -11.189 -23.793 17.713 1.00 54.69 203 CYS A C 1
ATOM 1516 O O . CYS A 1 203 ? -12.112 -23.520 18.481 1.00 54.69 203 CYS A O 1
ATOM 1518 N N . THR A 1 204 ? -10.445 -24.885 17.861 1.00 51.62 204 THR A N 1
ATOM 1519 C CA . THR A 1 204 ? -10.588 -25.788 19.002 1.00 51.62 204 THR A CA 1
ATOM 1520 C C . THR A 1 204 ? -9.986 -25.110 20.234 1.00 51.62 204 THR A C 1
ATOM 1522 O O . THR A 1 204 ? -8.773 -25.113 20.402 1.00 51.62 204 THR A O 1
ATOM 1525 N N . GLY A 1 205 ? -10.825 -24.500 21.078 1.00 54.31 205 GLY A N 1
ATOM 1526 C CA . GLY A 1 205 ? -10.410 -23.949 22.377 1.00 54.31 205 GLY A CA 1
ATOM 1527 C C . GLY A 1 205 ? -10.290 -22.423 22.481 1.00 54.31 205 GLY A C 1
ATOM 1528 O O . GLY A 1 205 ? -9.793 -21.945 23.495 1.00 54.31 205 GLY A O 1
ATOM 1529 N N . GLY A 1 206 ? -10.762 -21.651 21.495 1.00 59.59 206 GLY A N 1
ATOM 1530 C CA . GLY A 1 206 ? -10.725 -20.186 21.560 1.00 59.59 206 GLY A CA 1
ATOM 1531 C C . GLY A 1 206 ? -11.751 -19.500 20.660 1.00 59.59 206 GLY A C 1
ATOM 1532 O O . GLY A 1 206 ? -12.270 -20.098 19.716 1.00 59.59 206 GLY A O 1
ATOM 1533 N N . THR A 1 207 ? -12.043 -18.234 20.958 1.00 60.69 207 THR A N 1
ATOM 1534 C CA . THR A 1 207 ? -12.900 -17.381 20.126 1.00 60.69 207 THR A CA 1
ATOM 1535 C C . THR A 1 207 ? -12.088 -16.859 18.948 1.00 60.69 207 THR A C 1
ATOM 1537 O O . THR A 1 207 ? -11.025 -16.273 19.130 1.00 60.69 207 THR A O 1
ATOM 1540 N N . LEU A 1 208 ? -12.592 -17.047 17.729 1.00 65.44 208 LEU A N 1
ATOM 1541 C CA . LEU A 1 208 ? -12.008 -16.417 16.552 1.00 65.44 208 LEU A CA 1
ATOM 1542 C C . LEU A 1 208 ? -12.263 -14.908 16.616 1.00 65.44 208 LEU A C 1
ATOM 1544 O O . LEU A 1 208 ? -13.409 -14.470 16.504 1.00 65.44 208 LEU A O 1
ATOM 1548 N N . VAL A 1 209 ? -11.210 -14.110 16.775 1.00 70.56 209 VAL A N 1
ATOM 1549 C CA . VAL A 1 209 ? -11.327 -12.650 16.751 1.00 70.56 209 VAL A CA 1
ATOM 1550 C C . VAL A 1 209 ? -11.053 -12.155 15.340 1.00 70.56 209 VAL A C 1
ATOM 1552 O O . VAL A 1 209 ? -9.915 -12.138 14.861 1.00 70.56 209 VAL A O 1
ATOM 1555 N N .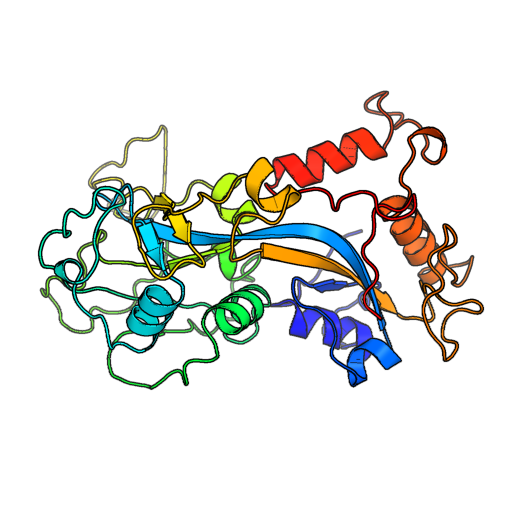 THR A 1 210 ? -12.132 -11.776 14.660 1.00 78.94 210 THR A N 1
ATOM 1556 C CA . THR A 1 210 ? -12.098 -11.253 13.296 1.00 78.94 210 THR A CA 1
ATOM 1557 C C . THR A 1 210 ? -11.616 -9.810 13.273 1.00 78.94 210 THR A C 1
ATOM 1559 O O . THR A 1 210 ? -11.899 -9.022 14.179 1.00 78.94 210 THR A O 1
ATOM 1562 N N . SER A 1 211 ? -10.905 -9.456 12.208 1.00 87.00 211 SER A N 1
ATOM 1563 C CA . SER A 1 211 ? -10.619 -8.065 11.876 1.00 87.00 211 SER A CA 1
ATOM 1564 C C . SER A 1 211 ? -11.850 -7.381 11.271 1.00 87.00 211 SER A C 1
ATOM 1566 O O . SER A 1 211 ? -12.601 -7.990 10.511 1.00 87.00 211 SER A O 1
ATOM 1568 N N . ASN A 1 212 ? -12.042 -6.100 11.580 1.00 92.12 212 ASN A N 1
ATOM 1569 C CA . ASN A 1 212 ? -13.077 -5.252 10.999 1.00 92.12 212 ASN A CA 1
ATOM 1570 C C . ASN A 1 212 ? -12.429 -4.028 10.352 1.00 92.12 212 ASN A C 1
ATOM 1572 O O . ASN A 1 212 ? -11.570 -3.384 10.953 1.00 92.12 212 ASN A O 1
ATOM 1576 N N . LEU A 1 213 ? -12.865 -3.680 9.141 1.00 94.69 213 LEU A N 1
ATOM 1577 C CA . LEU A 1 213 ? -12.430 -2.454 8.476 1.00 94.69 213 LEU A CA 1
ATOM 1578 C C . LEU A 1 213 ? -13.127 -1.240 9.093 1.00 94.69 213 LEU A C 1
ATOM 1580 O O . LEU A 1 213 ? -14.358 -1.183 9.165 1.00 94.69 213 LEU A O 1
ATOM 1584 N N . ALA A 1 214 ? -12.334 -0.250 9.489 1.00 96.38 214 ALA A N 1
ATOM 1585 C CA . ALA A 1 214 ? -12.837 1.061 9.851 1.00 96.38 214 ALA A CA 1
ATOM 1586 C C . ALA A 1 214 ? -13.071 1.903 8.593 1.00 96.38 214 ALA A C 1
ATOM 1588 O O . ALA A 1 214 ? -12.338 1.830 7.604 1.00 96.38 214 ALA A O 1
ATOM 1589 N N . LYS A 1 215 ? -14.101 2.738 8.649 1.00 97.12 215 LYS A N 1
ATOM 1590 C CA . LYS A 1 215 ? -14.367 3.765 7.655 1.00 97.12 215 LYS A CA 1
ATOM 1591 C C . LYS A 1 215 ? -13.558 5.006 8.008 1.00 97.12 215 LYS A C 1
ATOM 1593 O O . LYS A 1 215 ? -13.654 5.510 9.126 1.00 97.12 215 LYS A O 1
ATOM 1598 N N . VAL A 1 216 ? -12.792 5.521 7.058 1.00 96.62 216 VAL A N 1
ATOM 1599 C CA . VAL A 1 216 ? -11.964 6.714 7.269 1.00 96.62 216 VAL A CA 1
ATOM 1600 C C . VAL A 1 216 ? -12.602 7.897 6.560 1.00 96.62 216 VAL A C 1
ATOM 1602 O O . VAL A 1 216 ? -13.108 7.757 5.448 1.00 96.62 216 VAL A O 1
ATOM 1605 N N . THR A 1 217 ? -12.588 9.065 7.194 1.00 93.06 217 THR A N 1
ATOM 1606 C CA . THR A 1 217 ? -13.034 10.313 6.568 1.00 93.06 217 THR A CA 1
ATOM 1607 C C . THR A 1 217 ? -11.983 11.414 6.684 1.00 93.06 217 THR A C 1
ATOM 1609 O O . THR A 1 217 ? -11.273 11.526 7.685 1.00 93.06 217 THR A O 1
ATOM 1612 N N . SER A 1 218 ? -11.899 12.245 5.644 1.00 85.94 218 SER A N 1
ATOM 1613 C CA . SER A 1 218 ? -11.161 13.511 5.649 1.00 85.94 218 SER A CA 1
ATOM 1614 C C . SER A 1 218 ? -11.964 14.663 6.268 1.00 85.94 218 SER A C 1
ATOM 1616 O O . SER A 1 218 ? -11.414 15.732 6.518 1.00 85.94 218 SER A O 1
ATOM 1618 N N . THR A 1 219 ? -13.260 14.471 6.533 1.00 85.62 219 THR A N 1
ATOM 1619 C CA . THR A 1 219 ? -14.107 15.479 7.180 1.00 85.62 219 THR A CA 1
ATOM 1620 C C . THR A 1 219 ? -13.894 15.500 8.690 1.00 85.62 219 THR A C 1
ATOM 1622 O O . THR A 1 219 ? -13.609 14.475 9.304 1.00 85.62 219 THR A O 1
ATOM 1625 N N . ALA A 1 220 ? -14.136 16.649 9.323 1.00 82.56 220 ALA A N 1
ATOM 1626 C CA . ALA A 1 220 ? -14.080 16.769 10.782 1.00 82.56 220 ALA A CA 1
ATOM 1627 C C . ALA A 1 220 ? -15.152 15.930 11.512 1.00 82.56 220 ALA A C 1
ATOM 1629 O O . ALA A 1 220 ? -15.011 15.655 12.701 1.00 82.56 220 ALA A O 1
ATOM 1630 N N . THR A 1 221 ? -16.220 15.519 10.819 1.00 81.00 221 THR A N 1
ATOM 1631 C CA . THR A 1 221 ? -17.328 14.754 11.405 1.00 81.00 221 THR A CA 1
ATOM 1632 C C . THR A 1 221 ? -17.183 13.249 11.131 1.00 81.00 221 THR A C 1
ATOM 1634 O O . THR A 1 221 ? -17.119 12.860 9.965 1.00 81.00 221 THR A O 1
ATOM 1637 N N . PRO A 1 222 ? -17.201 12.383 12.162 1.00 75.62 222 PRO A N 1
ATOM 1638 C CA . PRO A 1 222 ? -17.001 10.939 12.029 1.00 75.62 222 PRO A CA 1
ATOM 1639 C C . PRO A 1 222 ? -18.253 10.162 11.574 1.00 75.62 222 PRO A C 1
ATOM 1641 O O . PRO A 1 222 ? -18.344 8.976 11.827 1.00 75.62 222 PRO A O 1
ATOM 1644 N N . THR A 1 223 ? -19.249 10.761 10.917 1.00 76.00 223 THR A N 1
ATOM 1645 C CA . THR A 1 223 ? -20.476 10.032 10.505 1.00 76.00 223 THR A CA 1
ATOM 1646 C C . THR A 1 223 ? -20.505 9.646 9.023 1.00 76.00 223 THR A C 1
ATOM 1648 O O . THR A 1 223 ? -21.366 8.880 8.601 1.00 76.00 223 THR A O 1
ATOM 1651 N N . ALA A 1 224 ? -19.543 10.121 8.225 1.00 83.19 224 ALA A N 1
ATOM 1652 C CA . ALA A 1 224 ? -19.494 9.936 6.769 1.00 83.19 224 ALA A CA 1
ATOM 1653 C C . ALA A 1 224 ? -18.207 9.232 6.294 1.00 83.19 224 ALA A C 1
ATOM 1655 O O . ALA A 1 224 ? -17.606 9.612 5.293 1.00 83.19 224 ALA A O 1
ATOM 1656 N N . GLY A 1 225 ? -17.739 8.230 7.042 1.00 90.69 225 GLY A N 1
ATOM 1657 C CA . GLY A 1 225 ? -16.541 7.474 6.676 1.00 90.69 225 GLY A CA 1
ATOM 1658 C C . GLY A 1 225 ? -16.695 6.676 5.377 1.00 90.69 225 GLY A C 1
ATOM 1659 O O . GLY A 1 225 ? -17.770 6.160 5.066 1.00 90.69 225 GLY A O 1
ATOM 1660 N N . ILE A 1 226 ? -15.580 6.491 4.672 1.00 96.00 226 ILE A N 1
ATOM 1661 C CA . ILE A 1 226 ? -15.471 5.698 3.445 1.00 96.00 226 ILE A CA 1
ATOM 1662 C C . ILE A 1 226 ? -14.700 4.411 3.763 1.00 96.00 226 ILE A C 1
ATOM 1664 O O . ILE A 1 226 ? -13.652 4.453 4.407 1.00 96.00 226 ILE A O 1
ATOM 1668 N N . LEU A 1 227 ? -15.217 3.256 3.330 1.00 96.06 227 LEU A N 1
ATOM 1669 C CA . LEU A 1 227 ? -14.482 1.987 3.414 1.00 96.06 227 LEU A CA 1
ATOM 1670 C C . LEU A 1 227 ? -13.418 1.910 2.313 1.00 96.06 227 LEU A C 1
ATOM 1672 O O . LEU A 1 227 ? -13.715 2.298 1.174 1.00 96.06 227 LEU A O 1
ATOM 1676 N N . PRO A 1 228 ? -12.236 1.332 2.589 1.00 95.44 228 PRO A N 1
ATOM 1677 C CA . PRO A 1 228 ? -11.319 0.970 1.522 1.00 95.44 228 PRO A CA 1
ATOM 1678 C C . PRO A 1 228 ? -11.949 -0.159 0.699 1.00 95.44 228 PRO A C 1
ATOM 1680 O O . PRO A 1 228 ? -12.381 -1.179 1.236 1.00 95.44 228 PRO A O 1
ATOM 1683 N N . ASN A 1 229 ? -12.070 0.055 -0.605 1.00 94.50 229 ASN A N 1
ATOM 1684 C CA . ASN A 1 229 ? -12.532 -0.937 -1.565 1.00 94.50 229 ASN A CA 1
ATOM 1685 C C . ASN A 1 229 ? -12.009 -0.578 -2.967 1.00 94.50 229 ASN A C 1
ATOM 1687 O O . ASN A 1 229 ? -11.560 0.551 -3.176 1.00 94.50 229 ASN A O 1
ATOM 1691 N N . PRO A 1 230 ? -12.086 -1.491 -3.951 1.00 93.50 230 PRO A N 1
ATOM 1692 C CA . PRO A 1 230 ? -11.621 -1.221 -5.308 1.00 93.50 230 PRO A CA 1
ATOM 1693 C C . PRO A 1 230 ? -12.142 0.085 -5.923 1.00 93.50 230 PRO A C 1
ATOM 1695 O O . PRO A 1 230 ? -11.384 0.796 -6.577 1.00 93.50 230 PRO A O 1
ATOM 1698 N N . GLY A 1 231 ? -13.415 0.425 -5.704 1.00 93.81 231 GLY A N 1
ATOM 1699 C CA . GLY A 1 231 ? -14.017 1.661 -6.206 1.00 93.81 231 GLY A CA 1
ATOM 1700 C C . GLY A 1 231 ? -13.404 2.900 -5.560 1.00 93.81 231 GLY A C 1
ATOM 1701 O O . GLY A 1 231 ? -12.840 3.730 -6.271 1.00 93.81 231 GLY A O 1
ATOM 1702 N N . SER A 1 232 ? -13.429 2.961 -4.223 1.00 94.81 232 SER A N 1
ATOM 1703 C CA . SER A 1 232 ? -12.953 4.123 -3.457 1.00 94.81 232 SER A CA 1
ATOM 1704 C C . SER A 1 232 ? -11.439 4.365 -3.552 1.00 94.81 232 SER A C 1
ATOM 1706 O O . SER A 1 232 ? -10.954 5.472 -3.326 1.00 94.81 232 SER A O 1
ATOM 1708 N N . ILE A 1 233 ? -10.665 3.329 -3.884 1.00 94.75 233 ILE A N 1
ATOM 1709 C CA . ILE A 1 233 ? -9.221 3.436 -4.137 1.00 94.75 233 ILE A CA 1
ATOM 1710 C C . ILE A 1 233 ? -8.956 3.984 -5.544 1.00 94.75 233 ILE A C 1
ATOM 1712 O O . ILE A 1 233 ? -8.063 4.812 -5.738 1.00 94.75 233 ILE A O 1
ATOM 1716 N N . ASN A 1 234 ? -9.713 3.526 -6.544 1.00 90.44 234 ASN A N 1
ATOM 1717 C CA . ASN A 1 234 ? -9.510 3.935 -7.933 1.00 90.44 234 ASN A CA 1
ATOM 1718 C C . ASN A 1 234 ? -9.943 5.379 -8.189 1.00 90.44 234 ASN A C 1
ATOM 1720 O O . ASN A 1 234 ? -9.235 6.105 -8.888 1.00 90.44 234 ASN A O 1
ATOM 1724 N N . ASP A 1 235 ? -11.064 5.805 -7.609 1.00 91.62 235 ASP A N 1
ATOM 1725 C CA . ASP A 1 235 ? -11.554 7.183 -7.721 1.00 91.62 235 ASP A CA 1
ATOM 1726 C C . ASP A 1 235 ? -10.845 8.168 -6.770 1.00 91.62 235 ASP A C 1
ATOM 1728 O O . ASP A 1 235 ? -11.020 9.379 -6.895 1.00 91.62 235 ASP A O 1
ATOM 1732 N N . GLY A 1 236 ? -10.008 7.661 -5.856 1.00 91.06 236 GLY A N 1
ATOM 1733 C CA . GLY A 1 236 ? -9.259 8.461 -4.887 1.00 91.06 236 GLY A CA 1
ATOM 1734 C C . GLY A 1 236 ? -10.117 9.035 -3.757 1.00 91.06 236 GLY A C 1
ATOM 1735 O O . GLY A 1 236 ? -9.678 9.955 -3.070 1.00 91.06 236 GLY A O 1
ATOM 1736 N N . THR A 1 237 ? -11.335 8.526 -3.557 1.00 94.12 237 THR A N 1
ATOM 1737 C CA . THR A 1 237 ? -12.226 8.978 -2.480 1.00 94.12 237 THR A CA 1
ATOM 1738 C C . THR A 1 237 ? -11.830 8.419 -1.114 1.00 94.12 237 THR A C 1
ATOM 1740 O O . THR A 1 237 ? -12.080 9.072 -0.101 1.00 94.12 237 THR A O 1
ATOM 1743 N N . TYR A 1 238 ? -11.183 7.248 -1.046 1.00 96.25 238 TYR A N 1
ATOM 1744 C CA . TYR A 1 238 ? -10.649 6.734 0.215 1.00 96.25 238 TYR A CA 1
ATOM 1745 C C . TYR A 1 238 ? -9.451 7.587 0.682 1.00 96.25 238 TYR A C 1
ATOM 1747 O O . TYR A 1 238 ? -8.463 7.681 -0.047 1.00 96.25 238 TYR A O 1
ATOM 1755 N N . PRO A 1 239 ? -9.471 8.171 1.899 1.00 95.44 239 PRO A N 1
ATOM 1756 C CA . PRO A 1 239 ? -8.497 9.201 2.280 1.00 95.44 239 PRO A CA 1
ATOM 1757 C C . PRO A 1 239 ? -7.040 8.743 2.403 1.00 95.44 239 PRO A C 1
ATOM 1759 O O . PRO A 1 239 ? -6.140 9.579 2.354 1.00 95.44 239 PRO A O 1
ATOM 1762 N N . ILE A 1 240 ? -6.795 7.443 2.603 1.00 95.12 240 ILE A N 1
ATOM 1763 C CA . ILE A 1 240 ? -5.449 6.895 2.813 1.00 95.12 240 ILE A CA 1
ATOM 1764 C C . ILE A 1 240 ? -5.095 5.938 1.677 1.00 95.12 240 ILE A C 1
ATOM 1766 O O . ILE A 1 240 ? -5.086 4.722 1.852 1.00 95.12 240 ILE A O 1
ATOM 1770 N N . PHE A 1 241 ? -4.831 6.473 0.490 1.00 94.06 241 PHE A N 1
ATOM 1771 C CA . PHE A 1 241 ? -4.364 5.685 -0.650 1.00 94.06 241 PHE A CA 1
ATOM 1772 C C . PHE A 1 241 ? -2.878 5.921 -0.927 1.00 94.06 241 PHE A C 1
ATOM 1774 O O . PHE A 1 241 ? -2.271 6.880 -0.449 1.00 94.06 241 PHE A O 1
ATOM 1781 N N . ARG A 1 242 ? -2.275 5.017 -1.694 1.00 93.56 242 ARG A N 1
ATOM 1782 C CA . ARG A 1 242 ? -0.883 5.107 -2.128 1.00 93.56 242 ARG A CA 1
ATOM 1783 C C . ARG A 1 242 ? -0.702 4.497 -3.507 1.00 93.56 242 ARG A C 1
ATOM 1785 O O . ARG A 1 242 ? -1.400 3.555 -3.883 1.00 93.56 242 ARG A O 1
ATOM 1792 N N . THR A 1 243 ? 0.294 4.997 -4.218 1.00 94.00 243 THR A N 1
ATOM 1793 C CA . THR A 1 243 ? 0.758 4.407 -5.471 1.00 94.00 243 THR A CA 1
ATOM 1794 C C . THR A 1 243 ? 1.825 3.355 -5.175 1.00 94.00 243 THR A C 1
ATOM 1796 O O . THR A 1 243 ? 2.695 3.544 -4.322 1.00 94.00 243 THR A O 1
ATOM 1799 N N . ILE A 1 244 ? 1.744 2.228 -5.876 1.00 94.31 244 ILE A N 1
ATOM 1800 C CA . ILE A 1 244 ? 2.755 1.178 -5.868 1.00 94.31 244 ILE A CA 1
ATOM 1801 C C . ILE A 1 244 ? 3.617 1.354 -7.113 1.00 94.31 244 ILE A C 1
ATOM 1803 O O . ILE A 1 244 ? 3.136 1.315 -8.247 1.00 94.31 244 ILE A O 1
ATOM 1807 N N . TYR A 1 245 ? 4.905 1.554 -6.877 1.00 94.81 245 TYR A N 1
ATOM 1808 C CA . TYR A 1 245 ? 5.898 1.858 -7.887 1.00 94.81 245 TYR A CA 1
ATOM 1809 C C . TYR A 1 245 ? 6.717 0.621 -8.239 1.00 94.81 245 TYR A C 1
ATOM 1811 O O . TYR A 1 245 ? 7.222 -0.090 -7.364 1.00 94.81 245 TYR A O 1
ATOM 1819 N N . HIS A 1 246 ? 6.891 0.410 -9.537 1.00 94.69 246 HIS A N 1
ATOM 1820 C CA . HIS A 1 246 ? 8.000 -0.329 -10.112 1.00 94.69 246 HIS A CA 1
ATOM 1821 C C . HIS A 1 246 ? 9.152 0.667 -10.245 1.00 94.69 246 HIS A C 1
ATOM 1823 O O . HIS A 1 246 ? 8.976 1.730 -10.830 1.00 94.69 246 HIS A O 1
ATOM 1829 N N . VAL A 1 247 ? 10.293 0.386 -9.627 1.00 95.44 247 VAL A N 1
ATOM 1830 C CA . VAL A 1 247 ? 11.430 1.309 -9.569 1.00 95.44 247 VAL A CA 1
ATOM 1831 C C . VAL A 1 247 ? 12.579 0.723 -10.365 1.00 95.44 247 VAL A C 1
ATOM 1833 O O . VAL A 1 247 ? 12.987 -0.415 -10.122 1.00 95.44 247 VAL A O 1
ATOM 1836 N N . THR A 1 248 ? 13.111 1.508 -11.292 1.00 95.44 248 THR A N 1
ATOM 1837 C CA . THR A 1 248 ? 14.180 1.106 -12.209 1.00 95.44 248 THR A CA 1
ATOM 18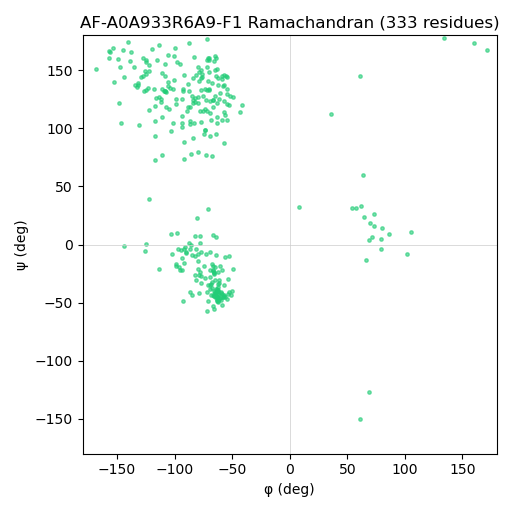38 C C . THR A 1 248 ? 15.351 2.064 -12.105 1.00 95.44 248 THR A C 1
ATOM 1840 O O . THR A 1 248 ? 15.194 3.215 -11.692 1.00 95.44 248 THR A O 1
ATOM 1843 N N . ARG A 1 249 ? 16.546 1.609 -12.492 1.00 94.81 249 ARG A N 1
ATOM 1844 C CA . ARG A 1 249 ? 17.626 2.554 -12.785 1.00 94.81 249 ARG A CA 1
ATOM 1845 C C . ARG A 1 249 ? 17.241 3.335 -14.030 1.00 94.81 249 ARG A C 1
ATOM 1847 O O . ARG A 1 249 ? 16.763 2.750 -15.002 1.00 94.81 249 ARG A O 1
ATOM 1854 N N . ASN A 1 250 ? 17.512 4.628 -14.012 1.00 93.25 250 ASN A N 1
ATOM 1855 C CA . ASN A 1 250 ? 17.316 5.503 -15.164 1.00 93.25 250 ASN A CA 1
ATOM 1856 C C . ASN A 1 250 ? 18.151 5.083 -16.394 1.00 93.25 250 ASN A C 1
ATOM 1858 O O . ASN A 1 250 ? 17.823 5.453 -17.510 1.00 93.25 250 ASN A O 1
ATOM 1862 N N . THR A 1 251 ? 19.199 4.272 -16.241 1.00 92.06 251 THR A N 1
ATOM 1863 C CA . THR A 1 251 ? 19.926 3.675 -17.379 1.00 92.06 251 THR A CA 1
ATOM 1864 C C . THR A 1 251 ? 19.214 2.472 -18.005 1.00 92.06 251 THR A C 1
ATOM 1866 O O . THR A 1 251 ? 19.441 2.159 -19.176 1.00 92.06 251 THR A O 1
ATOM 1869 N N . ASP A 1 252 ? 18.387 1.775 -17.224 1.00 93.19 252 ASP A N 1
ATOM 1870 C CA . ASP A 1 252 ? 17.730 0.531 -17.625 1.00 93.19 252 ASP A CA 1
ATOM 1871 C C . ASP A 1 252 ? 16.349 0.817 -18.220 1.00 93.19 252 ASP A C 1
ATOM 1873 O O . ASP A 1 252 ? 16.039 0.338 -19.307 1.00 93.19 252 ASP A O 1
ATOM 1877 N N . ALA A 1 253 ? 15.549 1.635 -17.534 1.00 93.12 253 ALA A N 1
ATOM 1878 C CA . ALA A 1 253 ? 14.238 2.077 -17.988 1.00 93.12 253 ALA A CA 1
ATOM 1879 C C . ALA A 1 253 ? 13.961 3.487 -17.460 1.00 93.12 253 ALA A C 1
ATOM 1881 O O . ALA A 1 253 ? 13.951 3.704 -16.246 1.00 93.12 253 ALA A O 1
ATOM 1882 N N . ASP A 1 254 ? 13.712 4.430 -18.363 1.00 92.31 254 ASP A N 1
ATOM 1883 C CA . ASP A 1 254 ? 13.473 5.833 -18.046 1.00 92.31 254 ASP A CA 1
ATOM 1884 C C . ASP A 1 254 ? 12.344 6.428 -18.888 1.00 92.31 254 ASP A C 1
ATOM 1886 O O . ASP A 1 254 ? 12.024 5.960 -19.975 1.00 92.31 254 ASP A O 1
ATOM 1890 N N . CYS A 1 255 ? 11.755 7.500 -18.382 1.00 88.06 255 CYS A N 1
ATOM 1891 C CA . CYS A 1 255 ? 10.746 8.299 -19.070 1.00 88.06 255 CYS A CA 1
ATOM 1892 C C . CYS A 1 255 ? 11.362 9.398 -19.962 1.00 88.06 255 CYS A C 1
ATOM 1894 O O . CYS A 1 255 ? 10.641 10.174 -20.590 1.00 88.06 255 CYS A O 1
ATOM 1896 N N . ARG A 1 256 ? 12.693 9.541 -19.938 1.00 84.88 256 ARG A N 1
ATOM 1897 C CA . ARG A 1 256 ? 13.458 10.588 -20.628 1.00 84.88 256 ARG A CA 1
ATOM 1898 C C . ARG A 1 256 ? 14.214 9.999 -21.804 1.00 84.88 256 ARG A C 1
ATOM 1900 O O . ARG A 1 256 ? 14.742 8.898 -21.703 1.00 84.88 256 ARG A O 1
ATOM 1907 N N . THR A 1 257 ? 14.342 10.769 -22.882 1.00 79.44 257 THR A N 1
ATOM 1908 C CA . THR A 1 257 ? 15.110 10.366 -24.066 1.00 79.44 257 THR A CA 1
ATOM 1909 C C . THR A 1 257 ? 16.292 11.319 -24.279 1.00 79.44 257 THR A C 1
ATOM 1911 O O . THR A 1 257 ? 16.060 12.506 -24.501 1.00 79.44 257 THR A O 1
ATOM 1914 N N . PRO A 1 258 ? 17.551 10.835 -24.247 1.00 82.75 258 PRO A N 1
ATOM 1915 C CA . PRO A 1 258 ? 17.964 9.462 -23.942 1.00 82.75 258 PRO A CA 1
ATOM 1916 C C . PRO A 1 258 ? 17.767 9.109 -22.455 1.00 82.75 258 PRO A C 1
ATOM 1918 O O . PRO A 1 258 ? 17.669 9.994 -21.601 1.00 82.75 258 PRO A O 1
ATOM 1921 N N . ALA A 1 259 ? 17.732 7.811 -22.154 1.00 83.06 259 ALA A N 1
ATOM 1922 C CA . ALA A 1 259 ? 17.625 7.297 -20.790 1.00 83.06 259 ALA A CA 1
ATOM 1923 C C . ALA A 1 259 ? 18.784 7.804 -19.910 1.00 83.06 259 ALA A C 1
ATOM 1925 O O . ALA A 1 259 ? 19.932 7.836 -20.360 1.00 83.06 259 ALA A O 1
ATOM 1926 N N . GLY A 1 260 ? 18.487 8.233 -18.680 1.00 80.31 260 GLY A N 1
ATOM 1927 C CA . GLY A 1 260 ? 19.470 8.815 -17.761 1.00 80.31 260 GLY A CA 1
ATOM 1928 C C . GLY A 1 260 ? 19.811 10.284 -18.029 1.00 80.31 260 GLY A C 1
ATOM 1929 O O . GLY A 1 260 ? 20.689 10.833 -17.363 1.00 80.31 260 GLY A O 1
ATOM 1930 N N . SER A 1 261 ? 19.145 10.939 -18.986 1.00 80.81 261 SER A N 1
ATOM 1931 C CA . SER A 1 261 ? 19.329 12.375 -19.220 1.00 80.81 261 SER A CA 1
ATOM 1932 C C . SER A 1 261 ? 18.737 13.229 -18.089 1.00 80.81 261 SER A C 1
ATOM 1934 O O . SER A 1 261 ? 17.910 12.780 -17.296 1.00 80.81 261 SER A O 1
ATOM 1936 N N . SER A 1 262 ? 19.175 14.484 -17.981 1.00 79.75 262 SER A N 1
ATOM 1937 C CA . SER A 1 262 ? 18.507 15.474 -17.135 1.00 79.75 262 SER A CA 1
ATOM 1938 C C . SER A 1 262 ? 17.265 16.020 -17.847 1.00 79.75 262 SER A C 1
ATOM 1940 O O . SER A 1 262 ? 17.237 16.124 -19.071 1.00 79.75 262 SER A O 1
ATOM 1942 N N . GLY A 1 263 ? 16.230 16.381 -17.090 1.00 74.88 263 GLY A N 1
ATOM 1943 C CA . GLY A 1 263 ? 14.997 16.946 -17.644 1.00 74.88 263 GLY A CA 1
ATOM 1944 C C . GLY A 1 263 ? 13.740 16.322 -17.055 1.00 74.88 263 GLY A C 1
ATOM 1945 O O . GLY A 1 263 ? 13.810 15.425 -16.216 1.00 74.88 263 GLY A O 1
ATOM 1946 N N . THR A 1 264 ? 12.588 16.825 -17.488 1.00 76.75 264 THR A N 1
ATOM 1947 C CA . THR A 1 264 ? 11.279 16.313 -17.084 1.00 76.75 264 THR A CA 1
ATOM 1948 C C . THR A 1 264 ? 10.881 15.113 -17.939 1.00 76.75 264 THR A C 1
ATOM 1950 O O . THR A 1 264 ? 11.140 15.077 -19.144 1.00 76.75 264 THR A O 1
ATOM 1953 N N . CYS A 1 265 ? 10.216 14.130 -17.329 1.00 76.94 265 CYS A N 1
ATOM 1954 C CA . CYS A 1 265 ? 9.544 13.074 -18.078 1.00 76.94 265 CYS A CA 1
ATOM 1955 C C . CYS A 1 265 ? 8.540 13.706 -19.046 1.00 76.94 265 CYS A C 1
ATOM 1957 O O . CYS A 1 265 ? 7.645 14.442 -18.623 1.00 76.94 265 CYS A O 1
ATOM 1959 N N . THR A 1 266 ? 8.663 13.415 -20.337 1.00 68.94 266 THR A N 1
ATOM 1960 C CA . THR A 1 266 ? 7.616 13.758 -21.300 1.00 68.94 266 THR A CA 1
ATOM 1961 C C . THR A 1 266 ? 6.648 12.585 -21.324 1.00 68.94 266 THR A C 1
ATOM 1963 O O . THR A 1 266 ? 7.054 11.461 -21.600 1.00 68.94 266 THR A O 1
ATOM 1966 N N . ALA A 1 267 ? 5.384 12.815 -20.962 1.00 57.94 267 ALA A N 1
ATOM 1967 C CA . ALA A 1 267 ? 4.370 11.765 -20.968 1.00 57.94 267 ALA A CA 1
ATOM 1968 C C . ALA A 1 267 ? 4.248 11.186 -22.389 1.00 57.94 267 ALA A C 1
ATOM 1970 O O . ALA A 1 267 ? 3.740 11.848 -23.292 1.00 57.94 267 ALA A O 1
ATOM 1971 N N . GLY A 1 268 ? 4.755 9.972 -22.587 1.00 66.69 268 GLY A N 1
ATOM 1972 C CA . GLY A 1 268 ? 4.817 9.294 -23.876 1.00 66.69 268 GLY A CA 1
ATOM 1973 C C . GLY A 1 268 ? 4.898 7.772 -23.706 1.00 66.69 268 GLY A C 1
ATOM 1974 O O . GLY A 1 268 ? 5.139 7.294 -22.597 1.00 66.69 268 GLY A O 1
ATOM 1975 N N . PRO A 1 269 ? 4.667 6.995 -24.784 1.00 64.69 269 PRO A N 1
ATOM 1976 C CA . PRO A 1 269 ? 4.559 5.533 -24.723 1.00 64.69 269 PRO A CA 1
ATOM 1977 C C . PRO A 1 269 ? 5.893 4.847 -24.534 1.00 64.69 269 PRO A C 1
ATOM 1979 O O . PRO A 1 269 ? 5.938 3.670 -24.183 1.00 64.69 269 PRO A O 1
ATOM 1982 N N . GLU A 1 270 ? 6.958 5.570 -24.836 1.00 79.62 270 GLU A N 1
ATOM 1983 C CA . GLU A 1 270 ? 8.268 5.003 -25.016 1.00 79.62 270 GLU A CA 1
ATOM 1984 C C . GLU A 1 270 ? 9.012 5.076 -23.693 1.00 79.62 270 GLU A C 1
ATOM 1986 O O . GLU A 1 270 ? 9.380 6.144 -23.205 1.00 79.62 270 GLU A O 1
ATOM 1991 N N . VAL A 1 271 ? 9.217 3.902 -23.108 1.00 89.44 271 VAL A N 1
ATOM 1992 C CA . VAL A 1 271 ? 10.205 3.722 -22.054 1.00 89.44 271 VAL A CA 1
ATOM 1993 C C . VAL A 1 271 ? 11.565 3.723 -22.743 1.00 89.44 271 VAL A C 1
ATOM 1995 O O . VAL A 1 271 ? 11.860 2.833 -23.537 1.00 89.44 271 VAL A O 1
ATOM 1998 N N . ALA A 1 272 ? 12.398 4.718 -22.467 1.00 90.88 272 ALA A N 1
ATOM 1999 C CA . ALA A 1 272 ? 13.769 4.752 -22.953 1.00 90.88 272 ALA A CA 1
ATOM 2000 C C . ALA A 1 272 ? 14.652 3.808 -22.123 1.00 90.88 272 ALA A C 1
ATOM 2002 O O . ALA A 1 272 ? 14.415 3.604 -20.936 1.00 90.88 272 ALA A O 1
ATOM 2003 N N . GLY A 1 273 ? 15.699 3.241 -22.720 1.00 90.94 273 GLY A N 1
ATOM 2004 C CA . GLY A 1 273 ? 16.639 2.367 -22.011 1.00 90.94 273 GLY A CA 1
ATOM 2005 C C . GLY A 1 273 ? 17.431 1.471 -22.956 1.00 90.94 273 GLY A C 1
ATOM 2006 O O . GLY A 1 273 ? 17.149 1.420 -24.156 1.00 90.94 273 GLY A O 1
ATOM 2007 N N . THR A 1 274 ? 18.412 0.737 -22.428 1.00 88.50 274 THR A N 1
ATOM 2008 C CA . THR A 1 274 ? 19.201 -0.227 -23.222 1.00 88.50 274 THR A CA 1
ATOM 2009 C C . THR A 1 274 ? 18.317 -1.300 -23.863 1.00 88.50 274 THR A C 1
ATOM 2011 O O . THR A 1 274 ? 17.333 -1.730 -23.277 1.00 88.50 274 THR A O 1
ATOM 2014 N N . THR A 1 275 ? 18.614 -1.736 -25.091 1.00 91.06 275 THR A N 1
ATOM 2015 C CA . THR A 1 275 ? 17.871 -2.787 -25.831 1.00 91.06 275 THR A CA 1
ATOM 2016 C C . THR A 1 275 ? 18.401 -4.191 -25.600 1.00 91.06 275 THR A C 1
ATOM 2018 O O . THR A 1 275 ? 17.786 -5.152 -26.053 1.00 91.06 275 THR A O 1
ATOM 2021 N N . LEU A 1 276 ? 19.518 -4.326 -24.887 1.00 91.94 276 LEU A N 1
ATOM 2022 C CA . LEU A 1 276 ? 20.224 -5.589 -24.721 1.00 91.94 276 LEU A CA 1
ATOM 2023 C C . LEU A 1 276 ? 20.425 -5.935 -23.245 1.00 91.94 276 LEU A C 1
ATOM 2025 O O . LEU A 1 276 ? 20.426 -5.074 -22.361 1.00 91.94 276 LEU A O 1
ATOM 2029 N N . GLY A 1 277 ? 20.651 -7.224 -22.992 1.00 93.12 277 GLY A N 1
ATOM 2030 C CA . GLY A 1 277 ? 20.978 -7.743 -21.668 1.00 93.12 277 GLY A CA 1
ATOM 2031 C C . GLY A 1 277 ? 19.878 -7.503 -20.632 1.00 93.12 277 GLY A C 1
ATOM 2032 O O . GLY A 1 277 ? 18.689 -7.466 -20.947 1.00 93.12 277 GLY A O 1
ATOM 2033 N N . LYS A 1 278 ? 20.292 -7.358 -19.370 1.00 90.62 278 LYS A N 1
ATOM 2034 C CA . LYS A 1 278 ? 19.374 -7.212 -18.232 1.00 90.62 278 LYS A CA 1
ATOM 2035 C C . LYS A 1 278 ? 18.564 -5.919 -18.280 1.00 90.62 278 LYS A C 1
ATOM 2037 O O . LYS A 1 278 ? 17.356 -5.968 -18.084 1.00 90.62 278 LYS A O 1
ATOM 2042 N N . GLY A 1 279 ? 19.201 -4.790 -18.595 1.00 90.88 279 GLY A N 1
ATOM 2043 C CA . GLY A 1 279 ? 18.495 -3.513 -18.700 1.00 90.88 279 GLY A CA 1
ATOM 2044 C C . GLY A 1 279 ? 17.433 -3.529 -19.806 1.00 90.88 279 GLY A C 1
ATOM 2045 O O . GLY A 1 279 ? 16.348 -3.002 -19.603 1.00 90.88 279 GLY A O 1
ATOM 2046 N N . GLY A 1 280 ? 17.673 -4.243 -20.916 1.00 90.50 280 GLY A N 1
ATOM 2047 C CA . GLY A 1 280 ? 16.668 -4.425 -21.966 1.00 90.50 280 GLY A CA 1
ATOM 2048 C C . GLY A 1 280 ? 15.458 -5.203 -21.481 1.00 90.50 280 GLY A C 1
ATOM 2049 O O . GLY A 1 280 ? 14.331 -4.796 -21.738 1.00 90.50 280 GLY A O 1
ATOM 2050 N N . ALA A 1 281 ? 15.673 -6.257 -20.693 1.00 91.31 281 ALA A N 1
ATOM 2051 C CA . ALA A 1 281 ? 14.574 -6.977 -20.060 1.00 91.31 281 ALA A CA 1
ATOM 2052 C C . ALA A 1 281 ? 13.789 -6.098 -19.066 1.00 91.31 281 ALA A C 1
ATOM 2054 O O . ALA A 1 281 ? 12.561 -6.161 -19.046 1.00 91.31 281 ALA A O 1
ATOM 2055 N N . VAL A 1 282 ? 14.468 -5.256 -18.275 1.00 93.12 282 VAL A N 1
ATOM 2056 C CA . VAL A 1 282 ? 13.814 -4.305 -17.355 1.00 93.12 282 VAL A CA 1
ATOM 2057 C C . VAL A 1 282 ? 12.991 -3.274 -18.127 1.00 93.12 282 VAL A C 1
ATOM 2059 O O . VAL A 1 282 ? 11.839 -3.032 -17.763 1.00 93.12 282 VAL A O 1
ATOM 2062 N N . ARG A 1 283 ? 13.530 -2.719 -19.220 1.00 93.56 283 ARG A N 1
ATOM 2063 C CA . ARG A 1 283 ? 12.807 -1.792 -20.099 1.00 93.56 283 ARG A CA 1
ATOM 2064 C C . ARG A 1 283 ? 11.554 -2.426 -20.678 1.00 93.56 283 ARG A C 1
ATOM 2066 O O . ARG A 1 283 ? 10.480 -1.857 -20.532 1.00 93.56 283 ARG A O 1
ATOM 2073 N N . GLU A 1 284 ? 11.678 -3.603 -21.289 1.00 89.94 284 GLU A N 1
ATOM 2074 C CA . GLU A 1 284 ? 10.539 -4.321 -21.871 1.00 89.94 284 GLU A CA 1
ATOM 2075 C C . GLU A 1 284 ? 9.481 -4.636 -20.812 1.00 89.94 284 GLU A C 1
ATOM 2077 O O . GLU A 1 284 ? 8.292 -4.449 -21.054 1.00 89.94 284 GLU A O 1
ATOM 2082 N N . PHE A 1 285 ? 9.890 -5.057 -19.612 1.00 91.31 285 PHE A N 1
ATOM 2083 C CA . PHE A 1 285 ? 8.955 -5.306 -18.516 1.00 91.31 285 PHE A CA 1
ATOM 2084 C C . PHE A 1 285 ? 8.249 -4.026 -18.047 1.00 91.31 285 PHE A C 1
ATOM 2086 O O . PHE A 1 285 ? 7.038 -4.036 -17.828 1.00 91.31 285 PHE A O 1
ATOM 2093 N N . THR A 1 286 ? 8.981 -2.917 -17.945 1.00 91.94 286 THR A N 1
ATOM 2094 C CA . THR A 1 286 ? 8.428 -1.598 -17.607 1.00 91.94 286 THR A CA 1
ATOM 2095 C C . THR A 1 286 ? 7.427 -1.141 -18.661 1.00 91.94 286 THR A C 1
ATOM 2097 O O . THR A 1 286 ? 6.307 -0.751 -18.341 1.00 91.94 286 THR A O 1
ATOM 2100 N N . GLU A 1 287 ? 7.800 -1.228 -19.934 1.00 89.31 287 GLU A N 1
ATOM 2101 C CA . GLU A 1 287 ? 6.935 -0.841 -21.040 1.00 89.31 287 GLU A CA 1
ATOM 2102 C C . GLU A 1 287 ? 5.675 -1.705 -21.063 1.00 89.31 287 GLU A C 1
ATOM 2104 O O . GLU A 1 287 ? 4.555 -1.206 -21.184 1.00 89.31 287 GLU A O 1
ATOM 2109 N N . TRP A 1 288 ? 5.847 -3.006 -20.857 1.00 87.62 288 TRP A N 1
ATOM 2110 C CA . TRP A 1 288 ? 4.760 -3.956 -20.736 1.00 87.62 288 TRP A CA 1
ATOM 2111 C C . TRP A 1 288 ? 3.808 -3.600 -19.572 1.00 87.62 288 TRP A C 1
ATOM 2113 O O . TRP A 1 288 ? 2.592 -3.604 -19.778 1.00 87.62 288 TRP A O 1
ATOM 2123 N N . LEU A 1 289 ? 4.319 -3.192 -18.401 1.00 89.31 289 LEU A N 1
ATOM 2124 C CA . LEU A 1 289 ? 3.508 -2.704 -17.272 1.00 89.31 289 LEU A CA 1
ATOM 2125 C C . LEU A 1 289 ? 2.738 -1.412 -17.600 1.00 89.31 289 LEU A C 1
ATOM 2127 O O . LEU A 1 289 ? 1.593 -1.248 -17.171 1.00 89.31 289 LEU A O 1
ATOM 2131 N N . CYS A 1 290 ? 3.356 -0.497 -18.350 1.00 89.50 290 CYS A N 1
ATOM 2132 C CA . CYS A 1 290 ? 2.834 0.850 -18.582 1.00 89.50 290 CYS A CA 1
ATOM 2133 C C . CYS A 1 290 ? 1.955 0.991 -19.838 1.00 89.50 290 CYS A C 1
ATOM 2135 O O . CYS A 1 290 ? 1.199 1.964 -19.951 1.00 89.50 290 CYS A O 1
ATOM 2137 N N . ARG A 1 291 ? 1.994 0.021 -20.763 1.00 87.06 291 ARG A N 1
ATOM 2138 C CA . ARG A 1 291 ? 1.144 -0.026 -21.965 1.00 87.06 291 ARG A CA 1
ATOM 2139 C C . ARG A 1 291 ? -0.343 -0.079 -21.593 1.00 87.06 291 ARG A C 1
ATOM 2141 O O . ARG A 1 291 ? -0.794 -0.885 -20.778 1.00 87.06 291 ARG A O 1
ATOM 2148 N N . SER A 1 292 ? -1.141 0.787 -22.213 1.00 79.50 292 SER A N 1
ATOM 2149 C CA . SER A 1 292 ? -2.555 0.970 -21.860 1.00 79.50 292 SER A CA 1
ATOM 2150 C C . SER A 1 292 ? -3.521 0.117 -22.683 1.00 79.50 292 SER A C 1
ATOM 2152 O O . SER A 1 292 ? -4.630 -0.153 -22.204 1.00 79.50 292 SER A O 1
ATOM 2154 N N . SER A 1 293 ? -3.117 -0.339 -23.876 1.00 78.50 293 SER A N 1
ATOM 2155 C CA . SER A 1 293 ? -4.001 -1.010 -24.836 1.00 78.50 293 SER A CA 1
ATOM 2156 C C . SER A 1 293 ? -3.690 -2.499 -25.023 1.00 78.50 293 SER A C 1
ATOM 2158 O O . SER A 1 293 ? -2.539 -2.930 -24.982 1.00 78.50 293 SER A O 1
ATOM 2160 N N . ASN A 1 294 ? -4.736 -3.293 -25.284 1.00 73.69 294 ASN A N 1
ATOM 2161 C CA . ASN A 1 294 ? -4.598 -4.719 -25.607 1.00 73.69 294 ASN A CA 1
ATOM 2162 C C . ASN A 1 294 ? -3.787 -4.935 -26.897 1.00 73.69 294 ASN A C 1
ATOM 2164 O O . ASN A 1 294 ? -3.057 -5.912 -26.997 1.00 73.69 294 ASN A O 1
ATOM 2168 N N . ALA A 1 295 ? -3.887 -4.018 -27.867 1.00 73.50 295 ALA A N 1
ATOM 2169 C CA . ALA A 1 295 ? -3.168 -4.106 -29.141 1.00 73.50 295 ALA A CA 1
ATOM 2170 C C . ALA A 1 295 ? -1.641 -4.082 -28.966 1.00 73.50 295 ALA A C 1
ATOM 2172 O O . ALA A 1 295 ? -0.910 -4.592 -29.807 1.00 73.50 295 ALA A O 1
ATOM 2173 N N . GLN A 1 296 ? -1.162 -3.519 -27.856 1.00 72.69 296 GLN A N 1
ATOM 2174 C CA . GLN A 1 296 ? 0.258 -3.441 -27.532 1.00 72.69 296 GLN A CA 1
ATOM 2175 C C . GLN A 1 296 ? 0.771 -4.680 -26.785 1.00 72.69 296 GLN A C 1
ATOM 2177 O O . GLN A 1 296 ? 1.937 -4.703 -26.402 1.00 72.69 296 GLN A O 1
ATOM 2182 N N . GLN A 1 297 ? -0.051 -5.698 -26.527 1.00 81.06 297 GLN A N 1
ATOM 2183 C CA . GLN A 1 297 ? 0.390 -6.893 -25.810 1.00 81.06 297 GLN A CA 1
ATOM 2184 C C . GLN A 1 297 ? -0.036 -8.166 -26.534 1.00 81.06 297 GLN A C 1
ATOM 2186 O O . GLN A 1 297 ? -1.165 -8.281 -27.008 1.00 81.06 297 GLN A O 1
ATOM 2191 N N . ALA A 1 298 ? 0.878 -9.133 -26.597 1.00 86.31 298 ALA A N 1
ATOM 2192 C CA . ALA A 1 298 ? 0.594 -10.440 -27.167 1.00 86.31 298 ALA A CA 1
ATOM 2193 C C . ALA A 1 298 ? -0.463 -11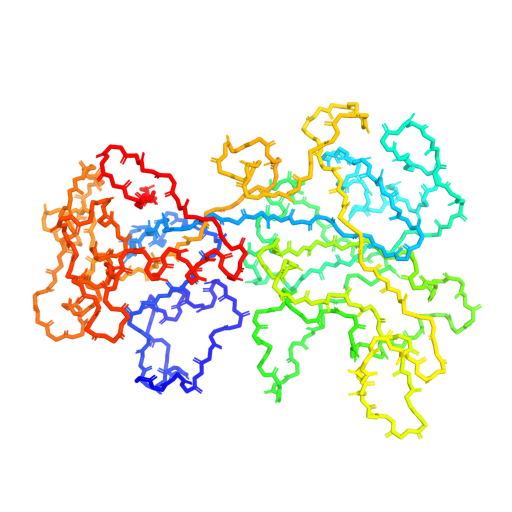.199 -26.344 1.00 86.31 298 ALA A C 1
ATOM 2195 O O . ALA A 1 298 ? -0.736 -10.903 -25.174 1.00 86.31 298 ALA A O 1
ATOM 2196 N N . THR A 1 299 ? -1.044 -12.214 -26.968 1.00 89.62 299 THR A N 1
ATOM 2197 C CA . THR A 1 299 ? -1.871 -13.199 -26.274 1.00 89.62 299 THR A CA 1
ATOM 2198 C C . THR A 1 299 ? -0.973 -14.177 -25.527 1.00 89.62 299 THR A C 1
ATOM 2200 O O . THR A 1 299 ? -0.007 -14.694 -26.087 1.00 89.62 299 THR A O 1
ATOM 2203 N N . ASN A 1 300 ? -1.302 -14.449 -24.268 1.00 85.50 300 ASN A N 1
ATOM 2204 C CA . ASN A 1 300 ? -0.675 -15.494 -23.483 1.00 85.50 300 ASN A CA 1
ATOM 2205 C C . ASN A 1 300 ? -1.037 -16.864 -24.086 1.00 85.50 300 ASN A C 1
ATOM 2207 O O . ASN A 1 300 ? -2.220 -17.218 -24.103 1.00 85.50 300 ASN A O 1
ATOM 2211 N N . PRO A 1 301 ? -0.059 -17.657 -24.562 1.00 88.75 301 PRO A N 1
ATOM 2212 C CA . PRO A 1 301 ? -0.334 -18.933 -25.218 1.00 88.75 301 PRO A CA 1
ATOM 2213 C C . PRO A 1 301 ? -0.912 -19.988 -24.263 1.00 88.75 301 PRO A C 1
ATOM 2215 O O . PRO A 1 301 ? -1.472 -20.972 -24.730 1.00 88.75 301 PRO A O 1
ATOM 2218 N N . VAL A 1 302 ? -0.794 -19.795 -22.942 1.00 90.62 302 VAL A N 1
ATOM 2219 C CA . VAL A 1 302 ? -1.309 -20.730 -21.929 1.00 90.62 302 VAL A CA 1
ATOM 2220 C C . VAL A 1 302 ? -2.784 -20.475 -21.621 1.00 90.62 302 VAL A C 1
ATOM 2222 O O . VAL A 1 302 ? -3.562 -21.416 -21.508 1.00 90.62 302 VAL A O 1
ATOM 2225 N N . THR A 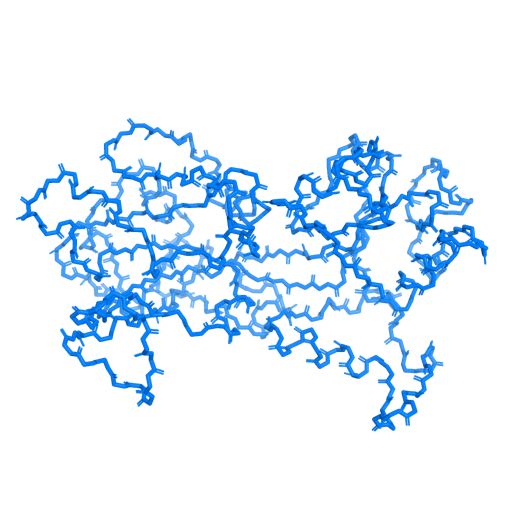1 303 ? -3.185 -19.210 -21.474 1.00 91.94 303 THR A N 1
ATOM 2226 C CA . THR A 1 303 ? -4.554 -18.840 -21.063 1.00 91.94 303 THR A CA 1
ATOM 2227 C C . THR A 1 303 ? -5.450 -18.458 -22.241 1.00 91.94 303 THR A C 1
ATOM 2229 O O . THR A 1 303 ? -6.664 -18.366 -22.077 1.00 91.94 303 THR A O 1
ATOM 2232 N N . GLY A 1 304 ? -4.868 -18.168 -23.412 1.00 92.94 304 GLY A N 1
ATOM 2233 C CA . GLY A 1 304 ? -5.574 -17.601 -24.563 1.00 92.94 304 GLY A CA 1
ATOM 2234 C C . GLY A 1 304 ? -6.043 -16.154 -24.358 1.00 92.94 304 GLY A C 1
ATOM 2235 O O . GLY A 1 304 ? -6.711 -15.597 -25.228 1.00 92.94 304 GLY A O 1
ATOM 2236 N N . ARG A 1 305 ? -5.706 -15.524 -23.224 1.00 90.44 305 ARG A N 1
ATOM 2237 C CA . ARG A 1 305 ? -6.063 -14.136 -22.905 1.00 90.44 305 ARG A CA 1
ATOM 2238 C C . ARG A 1 305 ? -4.905 -13.201 -23.223 1.00 90.44 305 ARG A C 1
ATOM 2240 O O . ARG A 1 305 ? -3.748 -13.601 -23.267 1.00 90.44 305 ARG A O 1
ATOM 2247 N N . ASN A 1 306 ? -5.206 -11.926 -23.437 1.00 90.62 306 ASN A N 1
ATOM 2248 C CA . ASN A 1 306 ? -4.168 -10.905 -23.544 1.00 90.62 306 ASN A CA 1
ATOM 2249 C C . ASN A 1 306 ? -3.381 -10.819 -22.220 1.00 90.62 306 ASN A C 1
ATOM 2251 O O . ASN A 1 306 ? -4.010 -10.815 -21.158 1.00 90.62 306 ASN A O 1
ATOM 2255 N N . TYR A 1 307 ? -2.046 -10.708 -22.259 1.00 83.94 307 TYR A N 1
ATOM 2256 C CA . TYR A 1 307 ? -1.231 -10.610 -21.033 1.00 83.94 307 TYR A CA 1
ATOM 2257 C C . TYR A 1 307 ? -1.687 -9.474 -20.098 1.00 83.94 307 TYR A C 1
ATOM 2259 O O . TYR A 1 307 ? -1.611 -9.608 -18.876 1.00 83.94 307 TYR A O 1
ATOM 2267 N N . ARG A 1 308 ? -2.259 -8.397 -20.652 1.00 84.56 308 ARG A N 1
ATOM 2268 C CA . ARG A 1 308 ? -2.813 -7.263 -19.900 1.00 84.56 308 ARG A CA 1
ATOM 2269 C C . ARG A 1 308 ? -3.967 -7.688 -19.011 1.00 84.56 308 ARG A C 1
ATOM 2271 O O . ARG A 1 308 ? -4.117 -7.171 -17.907 1.00 84.56 308 ARG A O 1
ATOM 2278 N N . VAL A 1 309 ? -4.802 -8.591 -19.519 1.00 88.12 309 VAL A N 1
ATOM 2279 C CA . VAL A 1 309 ? -5.943 -9.138 -18.786 1.00 88.12 309 VAL A CA 1
ATOM 2280 C C . VAL A 1 309 ? -5.436 -10.058 -17.688 1.00 88.12 309 VAL A C 1
ATOM 2282 O O . VAL A 1 309 ? -5.829 -9.876 -16.545 1.00 88.12 309 VAL A O 1
ATOM 2285 N N . ASP A 1 310 ? -4.526 -10.983 -18.000 1.00 88.88 310 ASP A N 1
ATOM 2286 C CA . ASP A 1 310 ? -3.999 -11.927 -17.007 1.00 88.88 310 ASP A CA 1
ATOM 2287 C C . ASP A 1 310 ? -3.339 -11.221 -15.823 1.00 88.88 310 ASP A C 1
ATOM 2289 O O . ASP A 1 310 ? -3.618 -11.555 -14.675 1.00 88.88 310 ASP A O 1
ATOM 2293 N N . ILE A 1 311 ? -2.506 -10.214 -16.079 1.00 84.75 311 ILE A N 1
ATOM 2294 C CA . ILE A 1 311 ? -1.802 -9.523 -14.996 1.00 84.75 311 ILE A CA 1
ATOM 2295 C C . ILE A 1 311 ? -2.682 -8.477 -14.324 1.00 84.75 311 ILE A C 1
ATOM 2297 O O . ILE A 1 311 ? -2.567 -8.286 -13.120 1.00 84.75 311 ILE A O 1
ATOM 2301 N N . GLY A 1 312 ? -3.615 -7.856 -15.048 1.00 88.62 312 GLY A N 1
ATOM 2302 C CA . GLY A 1 312 ? -4.654 -7.055 -14.409 1.00 88.62 312 GLY A CA 1
ATOM 2303 C C . GLY A 1 312 ? -5.443 -7.875 -13.386 1.00 88.62 312 GLY A C 1
ATOM 2304 O O . GLY A 1 312 ? -5.611 -7.433 -12.253 1.00 88.62 312 GLY A O 1
ATOM 2305 N N . LEU A 1 313 ? -5.835 -9.096 -13.760 1.00 89.94 313 LEU A N 1
ATOM 2306 C CA . LEU A 1 313 ? -6.498 -10.036 -12.861 1.00 89.94 313 LEU A CA 1
ATOM 2307 C C . LEU A 1 313 ? -5.584 -10.490 -11.722 1.00 89.94 313 LEU A C 1
ATOM 2309 O O . LEU A 1 313 ? -6.057 -10.578 -10.599 1.00 89.94 313 LEU A O 1
ATOM 2313 N N . ALA A 1 314 ? -4.296 -10.739 -11.975 1.00 88.94 314 ALA A N 1
ATOM 2314 C CA . ALA A 1 314 ? -3.350 -11.099 -10.920 1.00 88.94 314 ALA A CA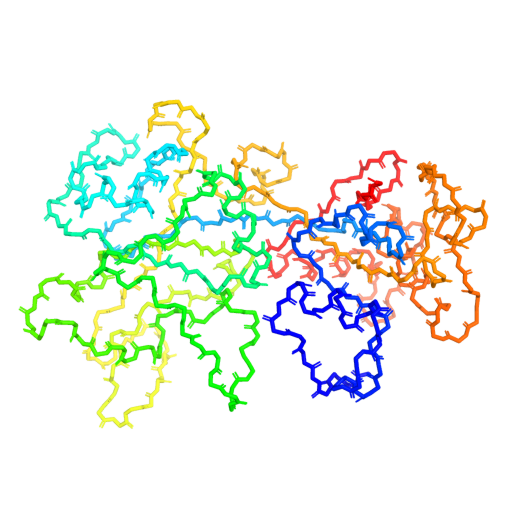 1
ATOM 2315 C C . ALA A 1 314 ? -3.175 -9.963 -9.897 1.00 88.94 314 ALA A C 1
ATOM 2317 O O . ALA A 1 314 ? -3.302 -10.194 -8.705 1.00 88.94 314 ALA A O 1
ATOM 2318 N N . ILE A 1 315 ? -2.972 -8.721 -10.351 1.00 89.44 315 ILE A N 1
ATOM 2319 C CA . ILE A 1 315 ? -2.873 -7.535 -9.482 1.00 89.44 315 ILE A CA 1
ATOM 2320 C C . ILE A 1 315 ? -4.146 -7.385 -8.636 1.00 89.44 315 ILE A C 1
ATOM 2322 O O . ILE A 1 315 ? -4.059 -7.171 -7.430 1.00 89.44 315 ILE A O 1
ATOM 2326 N N . GLN A 1 316 ? -5.319 -7.537 -9.254 1.00 90.31 316 GLN A N 1
ATOM 2327 C CA . GLN A 1 316 ? -6.608 -7.435 -8.565 1.00 90.31 316 GLN A CA 1
ATOM 2328 C C . GLN A 1 316 ? -6.882 -8.594 -7.604 1.00 90.31 316 GLN A C 1
ATOM 2330 O O . GLN A 1 316 ? -7.499 -8.374 -6.565 1.00 90.31 316 GLN A O 1
ATOM 2335 N N . ALA A 1 317 ? -6.432 -9.808 -7.928 1.00 86.44 317 ALA A N 1
ATOM 2336 C CA . ALA A 1 317 ? -6.559 -10.976 -7.060 1.00 86.44 317 ALA A CA 1
ATOM 2337 C C . ALA A 1 317 ? -5.750 -10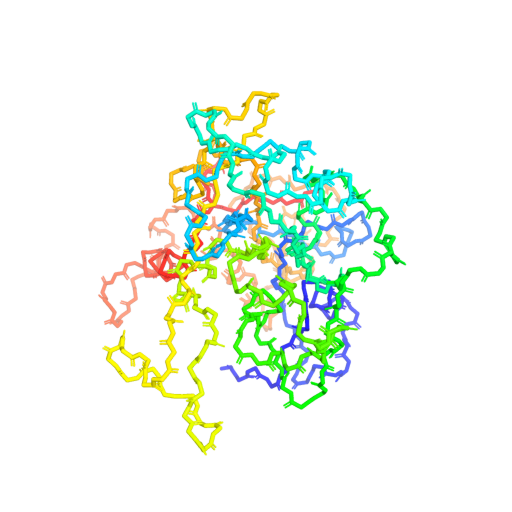.817 -5.766 1.00 86.44 317 ALA A C 1
ATOM 2339 O O . ALA A 1 317 ? -6.186 -11.287 -4.724 1.00 86.44 317 ALA A O 1
ATOM 2340 N N . GLU A 1 318 ? -4.634 -10.088 -5.828 1.00 85.75 318 GLU A N 1
ATOM 2341 C CA . GLU A 1 318 ? -3.839 -9.688 -4.662 1.00 85.75 318 GLU A CA 1
ATOM 2342 C C . GLU A 1 318 ? -4.410 -8.437 -3.955 1.00 85.75 318 GLU A C 1
ATOM 2344 O O . GLU A 1 318 ? -3.759 -7.862 -3.091 1.00 85.75 318 GLU A O 1
ATOM 2349 N N . GLY A 1 319 ? -5.596 -7.952 -4.347 1.00 86.44 319 GLY A N 1
ATOM 2350 C CA . GLY A 1 319 ? -6.297 -6.814 -3.737 1.00 86.44 319 GLY A CA 1
ATOM 2351 C C . GLY A 1 319 ? -5.791 -5.421 -4.147 1.00 86.44 319 GLY A C 1
ATOM 2352 O O . GLY A 1 319 ? -6.407 -4.407 -3.795 1.00 86.44 319 GLY A O 1
ATOM 2353 N N . PHE A 1 320 ? -4.723 -5.342 -4.944 1.00 92.88 320 PHE A N 1
ATOM 2354 C CA . PHE A 1 320 ? -4.258 -4.087 -5.529 1.00 92.88 320 PHE A CA 1
ATOM 2355 C C . PHE A 1 320 ? -5.199 -3.606 -6.630 1.00 92.88 320 PHE A C 1
ATOM 2357 O O . PHE A 1 320 ? -5.852 -4.376 -7.332 1.00 92.88 320 PHE A O 1
ATOM 2364 N N . GLN A 1 321 ? -5.230 -2.296 -6.826 1.00 93.88 321 GLN A N 1
ATOM 2365 C CA . GLN A 1 321 ? -5.951 -1.687 -7.928 1.00 93.88 321 GLN A CA 1
ATOM 2366 C C . GLN A 1 321 ? -4.996 -1.323 -9.051 1.00 93.88 321 GLN A C 1
ATOM 2368 O O . GLN A 1 321 ? -3.873 -0.890 -8.824 1.00 93.88 321 GLN A O 1
ATOM 2373 N N . ILE A 1 322 ? -5.430 -1.507 -10.289 1.00 91.25 322 ILE A N 1
ATOM 2374 C CA . ILE A 1 322 ? -4.638 -1.102 -11.445 1.00 91.25 322 ILE A CA 1
ATOM 2375 C C . ILE A 1 322 ? -4.629 0.427 -11.493 1.00 91.25 322 ILE A C 1
ATOM 2377 O O . ILE A 1 322 ? -5.688 1.042 -11.389 1.00 91.25 322 ILE A O 1
ATOM 2381 N N . ALA A 1 323 ? -3.460 1.042 -11.682 1.00 88.19 323 ALA A N 1
ATOM 2382 C CA . ALA A 1 323 ? -3.393 2.490 -11.847 1.00 88.19 323 ALA A CA 1
ATOM 2383 C C . ALA A 1 323 ? -4.271 2.948 -13.039 1.00 88.19 323 ALA A C 1
ATOM 2385 O O . ALA A 1 323 ? -4.307 2.277 -14.082 1.00 88.19 323 ALA A O 1
ATOM 2386 N N . PRO A 1 324 ? -5.029 4.052 -12.896 1.00 86.25 324 PRO A N 1
ATOM 2387 C CA . PRO A 1 324 ? -5.898 4.537 -13.959 1.00 86.25 324 PRO A CA 1
ATOM 2388 C C . PRO A 1 324 ? -5.074 4.942 -15.181 1.00 86.25 324 PRO A C 1
ATOM 2390 O O . PRO A 1 324 ? -3.926 5.364 -15.069 1.00 86.25 324 PRO A O 1
ATOM 2393 N N . ILE A 1 325 ? -5.678 4.832 -16.365 1.00 85.31 325 ILE A N 1
ATOM 2394 C CA . ILE A 1 325 ? -5.018 5.270 -17.593 1.00 85.31 325 ILE A CA 1
ATOM 2395 C C . ILE A 1 325 ? -5.019 6.800 -17.625 1.00 85.31 325 ILE A C 1
ATOM 2397 O O . ILE A 1 325 ? -6.080 7.414 -17.722 1.00 85.31 325 ILE A O 1
ATOM 2401 N N . VAL A 1 326 ? -3.836 7.407 -17.596 1.00 80.00 326 VAL A N 1
ATOM 2402 C CA . VAL A 1 326 ? -3.629 8.853 -17.716 1.00 80.00 326 VAL A CA 1
ATOM 2403 C C . VAL A 1 326 ? -2.839 9.109 -18.996 1.00 80.00 326 VAL A C 1
ATOM 2405 O O . VAL A 1 326 ? -1.796 8.502 -19.220 1.00 80.00 326 VAL A O 1
ATOM 2408 N N . ASN A 1 327 ? -3.357 9.969 -19.879 1.00 80.81 327 ASN A N 1
ATOM 2409 C CA . ASN A 1 327 ? -2.731 10.308 -21.169 1.00 80.81 327 ASN A CA 1
ATOM 2410 C C . ASN A 1 327 ? -2.407 9.095 -22.064 1.00 80.81 327 ASN A C 1
ATOM 2412 O O . ASN A 1 327 ? -1.447 9.117 -22.823 1.00 80.81 327 ASN A O 1
ATOM 2416 N N . GLY A 1 328 ? -3.202 8.025 -21.977 1.00 81.62 328 GLY A N 1
ATOM 2417 C CA . GLY A 1 328 ? -2.956 6.806 -22.750 1.00 81.62 328 GLY A CA 1
ATOM 2418 C C . GLY A 1 328 ? -1.875 5.894 -22.162 1.00 81.62 328 GLY A C 1
ATOM 2419 O O . GLY A 1 328 ? -1.470 4.956 -22.846 1.00 81.62 328 GLY A O 1
ATOM 2420 N N . TYR A 1 329 ? -1.463 6.095 -20.905 1.00 82.62 329 TYR A N 1
ATOM 2421 C CA . TYR A 1 329 ? -0.522 5.234 -20.175 1.00 82.62 329 TYR A CA 1
ATOM 2422 C C . TYR A 1 329 ? -1.106 4.758 -18.864 1.00 82.62 329 TYR A C 1
ATOM 2424 O O . TYR A 1 329 ? -1.875 5.462 -18.224 1.00 82.62 329 TYR A O 1
ATOM 2432 N N . ARG A 1 330 ? -0.742 3.542 -18.466 1.00 86.62 330 ARG A N 1
ATOM 2433 C CA . ARG A 1 330 ? -1.167 2.964 -17.190 1.00 86.62 330 ARG A CA 1
ATOM 2434 C C . ARG A 1 330 ? -0.307 3.434 -16.020 1.00 86.62 330 ARG A C 1
ATOM 2436 O O . ARG A 1 330 ? -0.786 3.430 -14.897 1.00 86.62 330 ARG A O 1
ATOM 2443 N N . CYS A 1 331 ? 0.946 3.807 -16.272 1.00 90.56 331 CYS A N 1
ATOM 2444 C CA . CYS A 1 331 ? 1.857 4.197 -15.206 1.00 90.56 331 CYS A CA 1
ATOM 2445 C C . CYS A 1 331 ? 1.750 5.681 -14.859 1.00 90.56 331 CYS A C 1
ATOM 2447 O O . CYS A 1 331 ? 1.840 6.539 -15.735 1.00 90.56 331 CYS A O 1
ATOM 2449 N N . GLU A 1 332 ? 1.658 5.970 -13.566 1.00 90.50 332 GLU A N 1
ATOM 2450 C CA . GLU A 1 332 ? 1.867 7.302 -13.004 1.00 90.50 332 GLU A CA 1
ATOM 2451 C C . GLU A 1 332 ? 3.363 7.489 -12.724 1.00 90.50 332 GLU A C 1
ATOM 2453 O O . GLU A 1 332 ? 3.908 6.903 -11.785 1.00 90.50 332 GLU A O 1
ATOM 2458 N N . ILE A 1 333 ? 4.055 8.245 -13.57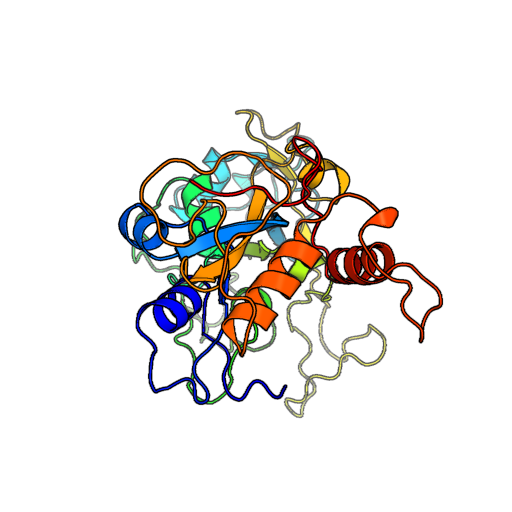6 1.00 90.19 333 ILE A N 1
ATOM 2459 C CA . ILE A 1 333 ? 5.497 8.463 -13.429 1.00 90.19 333 ILE A CA 1
ATOM 2460 C C . ILE A 1 333 ? 5.731 9.576 -12.412 1.00 90.19 333 ILE A C 1
ATOM 2462 O O . ILE A 1 333 ? 5.211 10.680 -12.570 1.00 90.19 333 ILE A O 1
ATOM 2466 N N . GLN A 1 334 ? 6.536 9.298 -11.389 1.00 90.31 334 GLN A N 1
ATOM 2467 C CA . GLN A 1 334 ? 6.976 10.336 -10.465 1.00 90.31 334 GLN A CA 1
ATOM 2468 C C . GLN A 1 334 ? 8.196 11.062 -11.043 1.00 90.31 334 GLN A C 1
ATOM 2470 O O . GLN A 1 334 ? 9.203 10.426 -11.360 1.00 90.31 334 GLN A O 1
ATOM 2475 N N . THR A 1 335 ? 8.085 12.384 -11.161 1.00 79.38 335 THR A N 1
ATOM 2476 C CA . THR A 1 335 ? 9.145 13.297 -11.619 1.00 79.38 335 THR A CA 1
ATOM 2477 C C . THR A 1 335 ? 9.819 14.009 -10.464 1.00 79.38 335 THR A C 1
ATOM 2479 O O . THR A 1 335 ? 9.076 14.398 -9.532 1.00 79.38 335 THR A O 1
#

Solvent-accessible surface area (backbone atoms only — not comparable to full-atom values): 18905 Å² total; per-residue (Å²): 137,85,84,84,68,78,64,82,24,23,58,53,24,46,48,34,44,72,73,56,42,79,88,37,72,73,61,58,79,55,25,58,23,46,52,86,73,52,77,74,47,53,74,56,32,31,38,35,18,47,26,31,37,33,57,33,39,36,26,16,45,86,53,57,58,35,16,39,23,50,64,56,51,33,27,38,70,63,60,76,44,49,42,36,47,82,42,32,24,41,86,66,51,59,42,71,82,43,63,52,44,56,49,66,65,49,84,59,30,22,66,40,50,52,52,32,66,67,46,46,79,61,76,86,71,89,67,95,63,68,72,62,55,74,72,78,58,92,86,59,84,60,73,55,72,69,73,59,80,52,71,73,80,79,69,71,69,94,54,83,93,51,83,86,70,45,75,44,35,40,37,39,68,32,48,34,15,57,58,70,57,42,90,61,52,43,63,46,46,55,42,103,79,80,56,83,66,83,61,87,89,51,49,68,79,33,67,83,32,43,61,29,71,34,16,39,21,86,47,96,59,39,60,70,40,36,55,80,43,74,65,31,53,72,75,58,68,26,74,50,58,42,52,32,22,47,32,28,42,15,61,20,26,16,56,30,88,60,36,62,56,88,80,74,63,56,95,66,89,62,55,24,40,43,86,56,72,70,33,16,53,47,17,53,53,49,35,62,61,26,55,61,54,70,90,80,43,64,65,34,88,86,78,74,40,42,46,66,56,57,48,51,50,51,44,44,64,46,41,29,36,72,32,68,73,53,97,75,22,16,39,52,69,66,124

Nearest PDB structures (foldseek):
  4n13-assembly1_A  TM=5.683E-01  e=1.473E-06  Borreliella burgdorferi B31
  7xg7-assembly2_B  TM=6.357E-01  e=4.968E-06  Synechococcus phage Syn19
  7xg8-assembly1_A  TM=6.016E-01  e=9.122E-06  Prochlorococcus phage P-SSM2
  5jk4-assembly1_A  TM=5.032E-01  e=4.429E-05  Stenotrophomonas maltophilia R551-3
  5j1d-assembly1_A  TM=4.778E-01  e=1.493E-04  Stenotrophomonas maltophilia

pLDDT: mean 78.95, std 18.25, range [32.34, 97.5]

Secondary structure (DSSP, 8-state):
---S---SSHHHHHHHHHHT-TTSSSPPS-EEESSPPPHHHHHHEEEEEEEEEEEEEEEETT--SBEEEHHHHHHHHTTS--BGGGSBBTTSPBPPS-B-EE----TT-HHHHHHHHHH--------SS--------TT---SSTTS-TTSS-----SSTTSGGG-TTSEEEEEEHHHHHHS--EE-----TTS-----TT--TTS--EEEEEPEEESSSSTTS-B---HHHHHTT-SSSEEEEEEEEETTTSBSSSSTT-SSPPP--S--B--SSHHHHHHHHHHHHHHB--GGGSPBPTTTSSBHHHHHHHHHHHTTPEEPPPBTTBS-EEE-

Mean predicted aligned error: 8.72 Å